Protein AF-A0A943SAA3-F1 (afdb_monomer)

Mean predicted aligned error: 10.74 Å

Foldseek 3Di:
DVQVVCLVVQQVLLVLLVVLCVLVVNDLVNLCVQLVHDSVVNVCSSRSVDPDVVVNVSSVVSSCVVSVADPLCSVCVVVDPPLSLFDQDPAFLVNLLVQQFLEAAEEQDPDEPVVSLVVLVVCVVVPPQEHEYEPNHVPSLVSLSVSCSVRVRHQYAYEADDALSSLRSNSRSRHQAYEYQFQDLRSQQNCQVSRHAYAYHDAALVRLVSNVVSHHQAHADPPPVPRDPVRVVVNCVSCVPHAYEYEDEPPDPPVCSVSHRHYHYD

Solvent-accessible surface area (backbone atoms only — not comparable to full-atom values): 13999 Å² total; per-residue (Å²): 125,91,48,56,74,55,59,76,45,21,49,62,38,16,54,29,51,53,49,52,26,62,66,67,72,50,48,72,65,62,50,18,60,75,58,72,48,53,61,71,55,46,56,32,44,42,62,35,68,60,81,52,63,71,61,46,40,55,50,48,56,43,43,32,62,77,66,49,45,48,69,68,50,46,70,41,38,86,77,45,85,70,56,82,53,46,41,50,67,92,65,53,32,70,55,47,58,60,67,47,49,74,36,78,27,48,41,48,55,94,41,56,48,72,57,43,46,53,51,55,51,46,45,57,72,73,65,50,68,39,34,27,42,23,58,82,17,56,66,34,64,58,48,43,24,55,48,37,61,77,39,72,86,44,50,36,27,36,29,66,53,86,44,46,66,53,44,43,52,39,33,30,23,36,37,52,33,40,34,24,68,46,65,49,58,62,37,25,44,48,27,50,77,67,52,39,37,29,24,26,6,22,81,47,69,66,41,47,52,50,25,50,74,30,43,27,67,27,38,20,36,33,69,41,92,78,55,48,70,72,56,53,52,50,44,44,70,76,40,72,86,60,44,33,28,34,56,47,55,74,84,61,79,62,90,60,52,89,75,34,41,28,38,33,31,88

Nearest PDB structures (foldseek):
  8di1-assembly1_A  TM=8.209E-01  e=5.117E-09  Tannerella forsythia 92A2
  4e38-assembly1_C  TM=8.073E-01  e=3.765E-08  Vibrionales bacterium SWAT-3
  4e38-assembly1_B  TM=7.943E-01  e=5.300E-08  Vibrionales bacterium SWAT-3
  5im5-assembly1_U  TM=7.988E-01  e=7.462E-08  Vibrionales bacterium SWAT-3
  1mxs-assembly1_A  TM=8.442E-01  e=6.514E-07  Pseudomonas putida

Secondary structure (DSSP, 8-state):
---HHHHHTHHHHHHHHHHHHHHTT--HHHHHHHTT--HHHHHHHHHT----HHHHHHHHHHHHHHTT--HHHHHHGGGSTTGGG----SS-HHHHHHHHTT-EEEEE-S--HHHHHHHHHHHHHTT-SEEEEETTSTTHHHHHHHHHHH-TTSEEEEE---SHHHHHHHHHTT-SEEE-SS--HHHHHHHHHTT-EEEEEE-SHHHHHHHHHTT-SEEEE-SSTT--HHHHHHHHHH-TT--EEEEE-TTS--TTGGG-S-EEE-

Radius of gyration: 20.15 Å; Cα contacts (8 Å, |Δi|>4): 468; chains: 1; bounding box: 46×40×58 Å

pLDDT: mean 88.66, std 11.65, range [43.72, 98.56]

Structure (mmCIF, N/CA/C/O backbone):
data_AF-A0A943SAA3-F1
#
_entry.id   AF-A0A943SAA3-F1
#
loop_
_atom_site.group_PDB
_atom_site.id
_atom_site.type_symbol
_atom_site.label_atom_id
_atom_site.label_alt_id
_atom_site.label_comp_id
_atom_site.label_asym_id
_atom_site.label_entity_id
_atom_site.label_seq_id
_atom_site.pdbx_PDB_ins_code
_atom_site.Cartn_x
_atom_site.Cartn_y
_atom_site.Cartn_z
_atom_site.occupancy
_atom_site.B_iso_or_equiv
_atom_site.auth_seq_id
_atom_site.auth_comp_id
_atom_site.auth_asym_id
_atom_site.auth_atom_id
_atom_site.pdbx_PDB_model_num
ATOM 1 N N . MET A 1 1 ? 13.283 15.914 -17.484 1.00 73.50 1 MET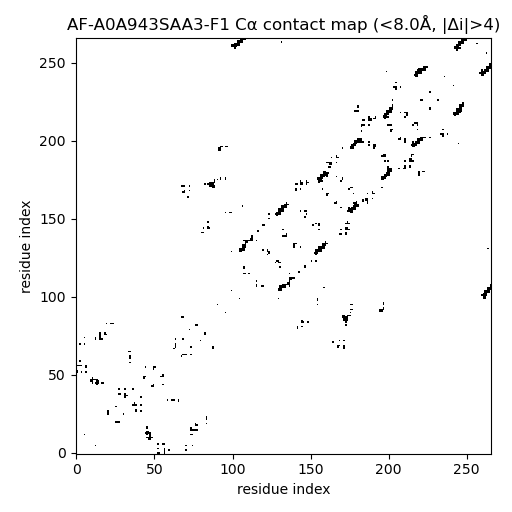 A N 1
ATOM 2 C CA . MET A 1 1 ? 13.007 14.459 -17.573 1.00 73.50 1 MET A CA 1
ATOM 3 C C . MET A 1 1 ? 12.702 13.954 -16.188 1.00 73.50 1 MET A C 1
ATOM 5 O O . MET A 1 1 ? 13.201 14.542 -15.244 1.00 73.50 1 MET A O 1
ATOM 9 N N . GLN A 1 2 ? 11.911 12.896 -16.069 1.00 79.19 2 GLN A N 1
ATOM 10 C CA . GLN A 1 2 ? 11.579 12.303 -14.777 1.00 79.19 2 GLN A CA 1
ATOM 11 C C . GLN A 1 2 ? 12.696 11.371 -14.281 1.00 79.19 2 GLN A C 1
ATOM 13 O O . GLN A 1 2 ? 12.969 11.329 -13.088 1.00 79.19 2 GLN A O 1
ATOM 18 N N . TYR A 1 3 ? 13.385 10.677 -15.192 1.00 89.44 3 TYR A N 1
ATOM 19 C CA . TYR A 1 3 ? 14.352 9.621 -14.868 1.00 89.44 3 TYR A CA 1
ATOM 20 C C . TYR A 1 3 ? 15.777 9.939 -15.329 1.00 89.44 3 TYR A C 1
ATOM 22 O O . TYR A 1 3 ? 16.497 9.077 -15.837 1.00 89.44 3 TYR A O 1
ATOM 30 N N . GLU A 1 4 ? 16.203 11.192 -15.167 1.00 90.75 4 GLU A N 1
ATOM 31 C CA . GLU A 1 4 ? 17.529 11.648 -15.601 1.00 90.75 4 GLU A CA 1
ATOM 32 C C . GLU A 1 4 ? 18.671 10.851 -14.948 1.00 90.75 4 GLU A C 1
ATOM 34 O O . GLU A 1 4 ? 19.624 10.457 -15.619 1.00 90.75 4 GLU A O 1
ATOM 39 N N . TYR A 1 5 ? 18.531 10.504 -13.670 1.00 90.31 5 TYR A N 1
ATOM 40 C CA . TYR A 1 5 ? 19.519 9.704 -12.947 1.00 90.31 5 TYR A CA 1
ATOM 41 C C . TYR A 1 5 ? 19.659 8.271 -13.508 1.00 90.31 5 TYR A C 1
ATOM 43 O O . TYR A 1 5 ? 20.767 7.743 -13.592 1.00 90.31 5 TYR A O 1
ATOM 51 N N . LEU A 1 6 ? 18.568 7.660 -13.994 1.00 93.88 6 LEU A N 1
ATOM 52 C CA . LEU A 1 6 ? 18.620 6.358 -14.674 1.00 93.88 6 LEU A CA 1
ATOM 53 C C . LEU A 1 6 ? 19.298 6.451 -16.045 1.00 93.88 6 LEU A C 1
ATOM 55 O O . LEU A 1 6 ? 19.863 5.465 -16.518 1.00 93.88 6 LEU A O 1
ATOM 59 N N . PHE A 1 7 ? 19.220 7.608 -16.709 1.00 96.56 7 PHE A N 1
ATOM 60 C CA . PHE A 1 7 ? 19.862 7.839 -18.004 1.00 96.56 7 PHE A CA 1
ATOM 61 C C . PHE A 1 7 ? 21.387 7.959 -17.883 1.00 96.56 7 PHE A C 1
ATOM 63 O O . PHE A 1 7 ? 22.122 7.440 -18.736 1.00 96.56 7 PHE A O 1
ATOM 70 N N . VAL A 1 8 ? 21.870 8.601 -16.814 1.00 95.06 8 VAL A N 1
ATOM 71 C CA . VAL A 1 8 ? 23.305 8.693 -16.494 1.00 95.06 8 VAL A CA 1
ATOM 72 C C . VAL A 1 8 ? 23.906 7.289 -16.364 1.00 95.06 8 VAL A C 1
ATOM 74 O O . VAL A 1 8 ? 24.900 6.983 -17.024 1.00 95.06 8 VAL A O 1
ATOM 77 N N . ASP A 1 9 ? 23.216 6.396 -15.654 1.00 95.62 9 ASP A N 1
ATOM 78 C CA . ASP A 1 9 ? 23.653 5.019 -15.389 1.00 95.62 9 ASP A CA 1
ATOM 79 C C . ASP A 1 9 ? 23.086 3.967 -16.359 1.00 95.62 9 ASP A C 1
ATOM 81 O O . ASP A 1 9 ? 23.092 2.767 -16.072 1.00 95.62 9 ASP A O 1
ATOM 85 N N . ARG A 1 10 ? 22.613 4.374 -17.543 1.00 97.44 10 ARG A N 1
ATOM 86 C CA . ARG A 1 10 ? 21.838 3.521 -18.470 1.00 97.44 10 ARG A CA 1
ATOM 87 C C . ARG A 1 10 ? 22.451 2.165 -18.833 1.00 97.44 10 ARG A C 1
ATOM 89 O O . ARG A 1 10 ? 21.714 1.225 -19.105 1.00 97.44 10 ARG A O 1
ATOM 96 N N . LYS A 1 11 ? 23.782 2.023 -18.811 1.00 96.56 11 LYS A N 1
ATOM 97 C CA . LYS A 1 11 ? 24.450 0.720 -19.012 1.00 96.56 11 LYS A CA 1
ATOM 98 C C . LYS A 1 11 ? 24.189 -0.242 -17.849 1.00 96.56 11 LYS A C 1
ATOM 100 O O . LYS A 1 11 ? 23.873 -1.410 -18.062 1.00 96.56 11 LYS A O 1
ATOM 105 N N . ARG A 1 12 ? 24.295 0.256 -16.612 1.00 96.44 12 ARG A N 1
ATOM 106 C CA . ARG A 1 12 ? 23.979 -0.501 -15.393 1.00 96.44 12 ARG A CA 1
ATOM 107 C C . ARG A 1 12 ? 22.489 -0.819 -15.341 1.00 96.44 12 ARG A C 1
ATOM 109 O O . ARG A 1 12 ? 22.132 -1.965 -15.082 1.00 96.44 12 ARG A O 1
ATOM 116 N N . ILE A 1 13 ? 21.642 0.156 -15.678 1.00 97.25 13 ILE A N 1
ATOM 117 C CA . ILE A 1 13 ? 20.190 -0.039 -15.755 1.00 97.25 13 ILE A CA 1
ATOM 118 C C . ILE A 1 13 ? 19.833 -1.112 -16.780 1.00 97.25 13 ILE A C 1
ATOM 120 O O . ILE A 1 13 ? 19.120 -2.043 -16.433 1.00 97.25 13 ILE A O 1
ATOM 124 N N . GLY A 1 14 ? 20.395 -1.068 -17.988 1.00 97.25 14 GLY A N 1
ATOM 125 C CA . GLY A 1 14 ? 20.219 -2.122 -18.988 1.00 97.25 14 GLY A CA 1
ATOM 126 C C . GLY A 1 14 ? 20.538 -3.522 -18.450 1.00 97.25 14 GLY A C 1
ATOM 127 O O . GLY A 1 14 ? 19.746 -4.451 -18.604 1.00 97.25 14 GLY A O 1
ATOM 128 N N . SER A 1 15 ? 21.624 -3.645 -17.684 1.00 96.38 15 SER A N 1
ATOM 129 C CA . SER A 1 15 ? 21.988 -4.887 -16.995 1.00 96.38 15 SER A CA 1
ATOM 130 C C . SER A 1 15 ? 20.972 -5.327 -15.927 1.00 96.38 15 SER A C 1
ATOM 132 O O . SER A 1 15 ? 20.765 -6.529 -15.737 1.00 96.38 15 SER A O 1
ATOM 134 N N . ASN A 1 16 ? 20.347 -4.385 -15.213 1.00 94.94 16 ASN A N 1
ATOM 135 C CA . ASN A 1 16 ? 19.267 -4.664 -14.261 1.00 94.94 16 ASN A CA 1
ATOM 136 C C . ASN A 1 16 ? 17.995 -5.128 -14.982 1.00 94.94 16 ASN A C 1
ATOM 138 O O . ASN A 1 16 ? 17.379 -6.097 -14.544 1.00 94.94 16 ASN A O 1
ATOM 142 N N . ILE A 1 17 ? 17.648 -4.514 -16.119 1.00 95.38 17 ILE A N 1
ATOM 143 C CA . ILE A 1 17 ? 16.512 -4.939 -16.952 1.00 95.38 17 ILE A CA 1
ATOM 144 C C . ILE A 1 17 ? 16.696 -6.391 -17.392 1.00 95.38 17 ILE A C 1
ATOM 146 O O . ILE A 1 17 ? 15.774 -7.191 -17.268 1.00 95.38 17 ILE A O 1
ATOM 150 N N . GLU A 1 18 ? 17.890 -6.768 -17.851 1.00 95.19 18 GLU A N 1
ATOM 151 C CA . GLU A 1 18 ? 18.168 -8.153 -18.249 1.00 95.19 18 GLU A CA 1
ATOM 152 C C . GLU A 1 18 ? 18.027 -9.148 -17.086 1.00 95.19 18 GLU A C 1
ATOM 154 O O . GLU A 1 18 ? 17.562 -10.271 -17.292 1.00 95.19 18 GLU A O 1
ATOM 159 N N . ALA A 1 19 ? 18.378 -8.745 -15.861 1.00 91.12 19 ALA A N 1
ATOM 160 C CA . ALA A 1 19 ? 18.164 -9.570 -14.675 1.00 91.12 19 ALA A CA 1
ATOM 161 C C . ALA A 1 19 ? 16.668 -9.750 -14.373 1.00 91.12 19 ALA A C 1
ATOM 163 O O . ALA A 1 19 ? 16.222 -10.888 -14.232 1.00 91.12 19 ALA A O 1
ATOM 164 N N . ILE A 1 20 ? 15.886 -8.663 -14.399 1.00 87.69 20 ILE A N 1
ATOM 165 C CA . ILE A 1 20 ? 14.419 -8.707 -14.263 1.00 87.69 20 ILE A CA 1
ATOM 166 C C . ILE A 1 20 ? 13.816 -9.645 -15.312 1.00 87.69 20 ILE A C 1
ATOM 168 O O . ILE A 1 20 ? 12.992 -10.502 -14.996 1.00 87.69 20 ILE A O 1
ATOM 172 N N . MET A 1 21 ? 14.244 -9.514 -16.570 1.00 91.25 21 MET A N 1
ATOM 173 C CA . MET A 1 21 ? 13.762 -10.352 -17.665 1.00 91.25 21 MET A CA 1
ATOM 174 C C . MET A 1 21 ? 14.043 -11.833 -17.422 1.00 91.25 21 MET A C 1
ATOM 176 O O . MET A 1 21 ? 13.157 -12.664 -17.631 1.00 91.25 21 MET A O 1
ATOM 180 N N . LYS A 1 22 ? 15.256 -12.166 -16.968 1.00 87.62 22 LYS A N 1
ATOM 181 C CA . LYS A 1 22 ? 15.650 -13.541 -16.647 1.00 87.62 22 LYS A CA 1
ATOM 182 C C . LYS A 1 22 ? 14.796 -14.112 -15.519 1.00 87.62 22 LYS A C 1
ATOM 184 O O . LYS A 1 22 ? 14.277 -15.218 -15.661 1.00 87.62 22 LYS A O 1
ATOM 189 N N . ASP A 1 23 ? 14.630 -13.359 -14.438 1.00 80.19 23 ASP A N 1
ATOM 190 C CA . ASP A 1 23 ? 13.893 -13.805 -13.255 1.00 80.19 23 ASP A CA 1
ATOM 191 C C . ASP A 1 23 ? 12.399 -13.990 -13.559 1.00 80.19 23 ASP A C 1
ATOM 193 O O . ASP A 1 23 ? 11.794 -14.981 -13.152 1.00 80.19 23 ASP A O 1
ATOM 197 N N . ARG A 1 24 ? 11.819 -13.102 -14.374 1.00 78.56 24 ARG A N 1
ATOM 198 C CA . ARG A 1 24 ? 10.402 -13.147 -14.774 1.00 78.56 24 ARG A CA 1
ATOM 199 C C . ARG A 1 24 ? 10.120 -13.995 -16.014 1.00 78.56 24 ARG A C 1
ATOM 201 O O . ARG A 1 24 ? 8.998 -13.981 -16.513 1.00 78.56 24 ARG A O 1
ATOM 208 N N . LYS A 1 25 ? 11.120 -14.711 -16.543 1.00 82.94 25 LYS A N 1
ATOM 209 C CA . LYS A 1 25 ? 11.020 -15.491 -17.794 1.00 82.94 25 LYS A CA 1
ATOM 210 C C . LYS A 1 25 ? 10.463 -14.668 -18.973 1.00 82.94 25 LYS A C 1
ATOM 212 O O . LYS A 1 25 ? 9.812 -15.200 -19.870 1.00 82.94 25 LYS A O 1
ATOM 217 N N . CYS A 1 26 ? 10.727 -13.362 -18.982 1.00 85.12 26 CYS A N 1
ATOM 218 C CA . CYS A 1 26 ? 10.279 -12.444 -20.019 1.00 85.12 26 CYS A CA 1
ATOM 219 C C . CYS A 1 26 ? 11.260 -12.472 -21.193 1.00 85.12 26 CYS A C 1
ATOM 221 O O . CYS A 1 26 ? 12.455 -12.213 -21.042 1.00 85.12 26 CYS A O 1
ATOM 223 N N . THR A 1 27 ? 10.760 -12.764 -22.394 1.00 92.25 27 THR A N 1
ATOM 224 C CA . THR A 1 27 ? 11.602 -12.756 -23.593 1.00 92.25 27 THR A CA 1
ATOM 225 C C . THR A 1 27 ? 11.747 -11.343 -24.151 1.00 92.25 27 THR A C 1
ATOM 227 O O . THR A 1 27 ? 10.857 -10.498 -24.027 1.00 92.25 27 THR A O 1
ATOM 230 N N . LYS A 1 28 ? 12.844 -11.096 -24.871 1.00 94.75 28 LYS A N 1
ATOM 231 C CA . LYS A 1 28 ? 13.036 -9.843 -25.614 1.00 94.75 28 LYS A CA 1
ATOM 232 C C . LYS A 1 28 ? 11.950 -9.610 -26.680 1.00 94.75 28 LYS A C 1
ATOM 234 O O . LYS A 1 28 ? 11.716 -8.467 -27.048 1.00 94.75 28 LYS A O 1
ATOM 239 N N . VAL A 1 29 ? 11.290 -10.661 -27.189 1.00 92.12 29 VAL A N 1
ATOM 240 C CA . VAL A 1 29 ? 10.174 -10.527 -28.149 1.00 92.12 29 VAL A CA 1
ATOM 241 C C . VAL A 1 29 ? 8.970 -9.899 -27.454 1.00 92.12 29 VAL A C 1
ATOM 243 O O . VAL A 1 29 ? 8.567 -8.799 -27.828 1.00 92.12 29 VAL A O 1
ATOM 246 N N . THR A 1 30 ? 8.484 -10.542 -26.392 1.00 90.56 30 THR A N 1
ATOM 247 C CA . THR A 1 30 ? 7.364 -10.053 -25.574 1.00 90.56 30 THR A CA 1
ATOM 248 C C . THR A 1 30 ? 7.615 -8.646 -25.045 1.00 90.56 30 THR A C 1
ATOM 250 O O . THR A 1 30 ? 6.746 -7.788 -25.155 1.00 90.56 30 THR A O 1
ATOM 253 N N . LEU A 1 31 ? 8.831 -8.363 -24.561 1.00 93.69 31 LEU A N 1
ATOM 254 C CA . LEU A 1 31 ? 9.159 -7.033 -24.052 1.00 93.69 31 LEU A CA 1
ATOM 255 C C . LEU A 1 31 ? 9.132 -5.958 -25.147 1.00 93.69 31 LEU A C 1
ATOM 257 O O . LEU A 1 31 ? 8.576 -4.884 -24.938 1.00 93.69 31 LEU A O 1
ATOM 261 N N . SER A 1 32 ? 9.705 -6.237 -26.323 1.00 95.88 32 SER A N 1
ATOM 262 C CA . SER A 1 32 ? 9.716 -5.266 -27.427 1.00 95.88 32 SER A CA 1
ATOM 263 C C . SER A 1 32 ? 8.307 -4.913 -27.912 1.00 95.88 32 SER A C 1
ATOM 265 O O . SER A 1 32 ? 8.025 -3.744 -28.167 1.00 95.88 32 SER A O 1
ATOM 267 N N . GLN A 1 33 ? 7.409 -5.904 -27.956 1.00 91.00 33 GLN A N 1
ATOM 268 C CA . GLN A 1 33 ? 6.001 -5.707 -28.299 1.00 91.00 33 GLN A CA 1
ATOM 269 C C . GLN A 1 33 ? 5.288 -4.859 -27.245 1.00 91.00 33 GLN A C 1
ATOM 271 O O . GLN A 1 33 ? 4.659 -3.864 -27.592 1.00 91.00 33 GLN A O 1
ATOM 276 N N . ALA A 1 34 ? 5.445 -5.197 -25.963 1.00 85.19 34 ALA A N 1
ATOM 277 C CA . ALA A 1 34 ? 4.812 -4.464 -24.871 1.00 85.19 34 ALA A CA 1
ATOM 278 C C . ALA A 1 34 ? 5.287 -3.007 -24.758 1.00 85.19 34 ALA A C 1
ATOM 280 O O . ALA A 1 34 ? 4.501 -2.107 -24.479 1.00 85.19 34 ALA A O 1
ATOM 281 N N . MET A 1 35 ? 6.570 -2.755 -25.018 1.00 93.25 35 MET A N 1
ATOM 282 C CA . MET A 1 35 ? 7.135 -1.402 -25.033 1.00 93.25 35 MET A CA 1
ATOM 283 C C . MET A 1 35 ? 6.833 -0.626 -26.326 1.00 93.25 35 MET A C 1
ATOM 285 O O . MET A 1 35 ? 7.143 0.568 -26.408 1.00 93.25 35 MET A O 1
ATOM 289 N N . ASN A 1 36 ? 6.245 -1.289 -27.327 1.00 94.06 36 ASN A N 1
ATOM 290 C CA . ASN A 1 36 ? 6.015 -0.765 -28.670 1.00 94.06 36 ASN A CA 1
ATOM 291 C C . ASN A 1 36 ? 7.299 -0.197 -29.310 1.00 94.06 36 ASN A C 1
ATOM 293 O O . ASN A 1 36 ? 7.344 0.951 -29.755 1.00 94.06 36 ASN A O 1
ATOM 297 N N . ILE A 1 37 ? 8.375 -0.991 -29.305 1.00 96.38 37 ILE A N 1
ATOM 298 C CA . ILE A 1 37 ? 9.659 -0.651 -29.936 1.00 96.38 37 ILE A CA 1
ATOM 299 C C . ILE A 1 37 ? 10.195 -1.823 -30.758 1.00 96.38 37 ILE A C 1
ATOM 301 O O . ILE A 1 37 ? 9.885 -2.986 -30.507 1.00 96.38 37 ILE A O 1
ATOM 305 N N . SER A 1 38 ? 11.055 -1.528 -31.735 1.00 97.31 38 SER A N 1
ATOM 306 C CA . SER A 1 38 ? 11.709 -2.579 -32.516 1.00 97.31 38 SER A CA 1
ATOM 307 C C . SER A 1 38 ? 12.687 -3.394 -31.659 1.00 97.31 38 SER A C 1
ATOM 309 O O . SER A 1 38 ? 13.275 -2.888 -30.700 1.00 97.31 38 SER A O 1
ATOM 311 N N . ARG A 1 39 ? 12.932 -4.651 -32.040 1.00 96.94 39 ARG A N 1
ATOM 312 C CA . ARG A 1 39 ? 13.949 -5.501 -31.402 1.00 96.94 39 ARG A CA 1
ATOM 313 C C . ARG A 1 39 ? 15.355 -4.881 -31.399 1.00 96.94 39 ARG A C 1
ATOM 315 O O . ARG A 1 39 ? 15.954 -4.857 -30.327 1.00 96.94 39 ARG A O 1
ATOM 322 N N . PRO A 1 40 ? 15.855 -4.313 -32.515 1.00 97.94 40 PRO A N 1
ATOM 323 C CA . PRO A 1 40 ? 17.116 -3.572 -32.509 1.00 97.94 40 PRO A CA 1
ATOM 324 C C . PRO A 1 40 ? 17.134 -2.405 -31.514 1.00 97.94 40 PRO A C 1
ATOM 326 O O . PRO A 1 40 ? 18.138 -2.187 -30.839 1.00 97.94 40 PRO A O 1
ATOM 329 N N . THR A 1 41 ? 16.020 -1.676 -31.385 1.00 97.69 41 THR A N 1
ATOM 330 C CA . THR A 1 41 ? 15.890 -0.581 -30.412 1.00 97.69 41 THR A CA 1
ATOM 331 C C . THR A 1 41 ? 15.929 -1.096 -28.978 1.00 97.69 41 THR A C 1
ATOM 333 O O . THR A 1 41 ? 16.621 -0.505 -28.154 1.00 97.69 41 THR A O 1
ATOM 336 N N .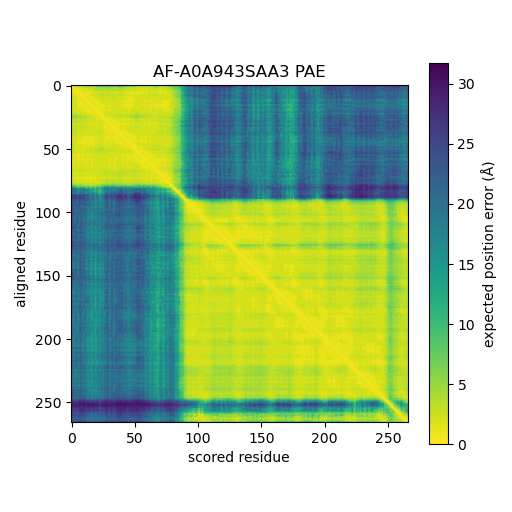 LEU A 1 42 ? 15.244 -2.206 -28.681 1.00 97.81 42 LEU A N 1
ATOM 337 C CA . LEU A 1 42 ? 15.314 -2.841 -27.365 1.00 97.81 42 LEU A CA 1
ATOM 338 C C . LEU A 1 42 ? 16.745 -3.290 -27.048 1.00 97.81 42 LEU A C 1
ATOM 340 O O . LEU A 1 42 ? 17.232 -3.041 -25.953 1.00 97.81 42 LEU A O 1
ATOM 344 N N . ASP A 1 43 ? 17.444 -3.907 -27.999 1.00 98.06 43 ASP A N 1
ATOM 345 C CA . ASP A 1 43 ? 18.826 -4.345 -27.787 1.00 98.06 43 ASP A CA 1
ATOM 346 C C . ASP A 1 43 ? 19.777 -3.157 -27.544 1.00 98.06 43 ASP A C 1
ATOM 348 O O . ASP A 1 43 ? 20.651 -3.243 -26.684 1.00 98.06 43 ASP A O 1
ATOM 352 N N . ALA A 1 44 ? 19.586 -2.028 -28.237 1.00 98.06 44 ALA A N 1
ATOM 353 C CA . ALA A 1 44 ? 20.318 -0.789 -27.955 1.00 98.06 44 ALA A CA 1
ATOM 354 C C . ALA A 1 44 ? 19.976 -0.218 -26.569 1.00 98.06 44 ALA A C 1
ATOM 356 O O . ALA A 1 44 ? 20.863 0.223 -25.842 1.00 98.06 44 ALA A O 1
ATOM 357 N N . PHE A 1 45 ? 18.704 -0.265 -26.171 1.00 97.88 45 PHE A N 1
ATOM 358 C CA . PHE A 1 45 ? 18.254 0.164 -24.848 1.00 97.88 45 PHE A CA 1
ATOM 359 C C . PHE A 1 45 ? 18.890 -0.662 -23.725 1.00 97.88 45 PHE A C 1
ATOM 361 O O . PHE A 1 45 ? 19.476 -0.083 -22.814 1.00 97.88 45 PHE A O 1
ATOM 368 N N . LEU A 1 46 ? 18.885 -1.994 -23.840 1.00 97.62 46 LEU A N 1
ATOM 369 C CA . LEU A 1 46 ? 19.504 -2.904 -22.867 1.00 97.62 46 LEU A CA 1
ATOM 370 C C . LEU A 1 46 ? 21.032 -2.756 -22.784 1.00 97.62 46 LEU A C 1
ATOM 372 O O . LEU A 1 46 ? 21.609 -2.964 -21.722 1.00 97.62 46 LEU A O 1
ATOM 376 N N . ARG A 1 47 ? 21.704 -2.363 -23.872 1.00 97.75 47 ARG A N 1
ATOM 377 C CA . ARG A 1 47 ? 23.146 -2.055 -23.851 1.00 97.75 47 ARG A CA 1
ATOM 378 C C . ARG A 1 47 ? 23.478 -0.660 -23.313 1.00 97.75 47 ARG A C 1
ATOM 380 O O . ARG A 1 47 ? 24.643 -0.377 -23.043 1.00 97.75 47 ARG A O 1
ATOM 387 N N . GLY A 1 48 ? 22.481 0.210 -23.142 1.00 96.75 48 GLY A N 1
ATOM 388 C CA . GLY A 1 48 ? 22.687 1.612 -22.775 1.00 96.75 48 GLY A CA 1
ATOM 389 C C . GLY A 1 48 ? 23.138 2.505 -23.943 1.00 96.75 48 GLY A C 1
ATOM 390 O O . GLY A 1 48 ? 23.718 3.568 -23.714 1.00 96.75 48 GLY A O 1
ATOM 391 N N . ASP A 1 49 ? 22.849 2.104 -25.183 1.00 97.62 49 ASP A N 1
ATOM 392 C CA . ASP A 1 49 ? 23.214 2.799 -26.430 1.00 97.62 49 ASP A CA 1
ATOM 393 C C . ASP A 1 49 ? 22.128 3.796 -26.897 1.00 97.62 49 ASP A C 1
ATOM 395 O O . ASP A 1 49 ? 22.116 4.262 -28.036 1.00 97.62 49 ASP A O 1
ATOM 399 N N . ILE A 1 50 ? 21.177 4.139 -26.024 1.00 96.88 50 ILE A N 1
ATOM 400 C CA . ILE A 1 50 ? 20.216 5.219 -26.269 1.00 96.88 50 ILE A CA 1
ATOM 401 C C . ILE A 1 50 ? 20.827 6.516 -25.749 1.00 96.88 50 ILE A C 1
ATOM 403 O O . ILE A 1 50 ? 20.992 6.693 -24.547 1.00 96.88 50 ILE A O 1
ATOM 407 N N . HIS A 1 51 ? 21.170 7.422 -26.664 1.00 95.31 51 HIS A N 1
ATOM 408 C CA . HIS A 1 51 ? 21.836 8.692 -26.342 1.00 95.31 51 HIS A CA 1
ATOM 409 C C . HIS A 1 51 ? 20.880 9.885 -26.245 1.00 95.31 51 HIS A C 1
ATOM 411 O O . HIS A 1 51 ? 21.253 10.934 -25.728 1.00 95.31 51 HIS A O 1
ATOM 417 N N . ASN A 1 52 ? 19.646 9.742 -26.734 1.00 96.38 52 ASN A N 1
ATOM 418 C CA . ASN A 1 52 ? 18.621 10.763 -26.569 1.00 96.38 52 ASN A CA 1
ATOM 419 C C . ASN A 1 52 ? 17.897 10.534 -25.241 1.00 96.38 52 ASN A C 1
ATOM 421 O O . ASN A 1 52 ? 17.172 9.551 -25.083 1.00 96.38 52 ASN A O 1
ATOM 425 N N . ALA A 1 53 ? 18.090 11.458 -24.309 1.00 94.00 53 ALA A N 1
ATOM 426 C CA . ALA A 1 53 ? 17.573 11.326 -22.960 1.00 94.00 53 ALA A CA 1
ATOM 427 C C . ALA A 1 53 ? 16.027 11.359 -22.916 1.00 94.00 53 ALA A C 1
ATOM 429 O O . ALA A 1 53 ? 15.418 10.568 -22.201 1.00 94.00 53 ALA A O 1
ATOM 430 N N . GLY A 1 54 ? 15.377 12.165 -23.766 1.00 95.62 54 GLY A N 1
ATOM 431 C CA . GLY A 1 54 ? 13.912 12.198 -23.871 1.00 95.62 54 GLY A CA 1
ATOM 432 C C . GLY A 1 54 ? 13.309 10.857 -24.308 1.00 95.62 54 GLY A C 1
ATOM 433 O O . GLY A 1 54 ? 12.364 10.376 -23.687 1.00 95.62 54 GLY A O 1
ATOM 434 N N . LYS A 1 55 ? 13.901 10.201 -25.316 1.00 95.25 55 LYS A N 1
ATOM 435 C CA . LYS A 1 55 ? 13.488 8.847 -25.732 1.00 95.25 55 LYS A CA 1
ATOM 436 C C . LYS A 1 55 ? 13.762 7.798 -24.658 1.00 95.25 55 LYS A C 1
ATOM 438 O O . LYS A 1 55 ? 12.982 6.867 -24.499 1.00 95.25 55 LYS A O 1
ATOM 443 N N . TYR A 1 56 ? 14.870 7.930 -23.933 1.00 97.06 56 TYR A N 1
ATOM 444 C CA . TYR A 1 56 ? 15.176 7.028 -22.827 1.00 97.06 56 TYR A CA 1
ATOM 445 C C . TYR A 1 56 ? 14.121 7.122 -21.717 1.00 97.06 56 TYR A C 1
ATOM 447 O O . TYR A 1 56 ? 13.634 6.092 -21.259 1.00 97.06 56 TYR A O 1
ATOM 455 N N . ASP A 1 57 ? 13.721 8.339 -21.338 1.00 95.62 57 ASP A N 1
ATOM 456 C CA . ASP A 1 57 ? 12.666 8.590 -20.347 1.00 95.62 57 ASP A CA 1
ATOM 457 C C . ASP A 1 57 ? 11.328 7.961 -20.773 1.00 95.62 57 ASP A C 1
ATOM 459 O O . ASP A 1 57 ? 10.692 7.266 -19.982 1.00 95.62 57 ASP A O 1
ATOM 463 N N . GLU A 1 58 ? 10.946 8.111 -22.046 1.00 95.19 58 GLU A N 1
ATOM 464 C CA . GLU A 1 58 ? 9.755 7.472 -22.625 1.00 95.19 58 GLU A CA 1
ATOM 465 C C . GLU A 1 58 ? 9.804 5.938 -22.517 1.00 95.19 58 GLU A C 1
ATOM 467 O O . GLU A 1 58 ? 8.824 5.304 -22.113 1.00 95.19 58 GLU A O 1
ATOM 472 N N . TYR A 1 59 ? 10.946 5.325 -22.843 1.00 97.19 59 TYR A N 1
ATOM 473 C CA . TYR A 1 59 ? 11.117 3.873 -22.759 1.00 97.19 59 TYR A CA 1
ATOM 474 C C . TYR A 1 59 ? 11.106 3.374 -21.318 1.00 97.19 59 TYR A C 1
ATOM 476 O O . TYR A 1 59 ? 10.480 2.351 -21.044 1.00 97.19 59 TYR A O 1
ATOM 484 N N . ILE A 1 60 ? 11.735 4.100 -20.391 1.00 96.31 60 ILE A N 1
ATOM 485 C CA . ILE A 1 60 ? 11.696 3.773 -18.965 1.00 96.31 60 ILE A CA 1
ATOM 486 C C . ILE A 1 60 ? 10.257 3.807 -18.452 1.00 96.31 60 ILE A C 1
ATOM 488 O O . ILE A 1 60 ? 9.834 2.833 -17.844 1.00 96.31 60 ILE A O 1
ATOM 492 N N . ARG A 1 61 ? 9.460 4.838 -18.765 1.00 90.88 61 ARG A N 1
ATOM 493 C CA . ARG A 1 61 ? 8.043 4.891 -18.345 1.00 90.88 61 ARG A CA 1
ATOM 494 C C . ARG A 1 61 ? 7.273 3.640 -18.755 1.00 90.88 61 ARG A C 1
ATOM 496 O O . ARG A 1 61 ? 6.633 3.008 -17.920 1.00 90.88 61 ARG A O 1
ATOM 503 N N . ARG A 1 62 ? 7.366 3.254 -20.031 1.00 92.38 62 ARG A N 1
ATOM 504 C CA . ARG A 1 62 ? 6.684 2.055 -20.551 1.00 92.38 62 ARG A CA 1
ATOM 505 C C . ARG A 1 62 ? 7.196 0.777 -19.900 1.00 92.38 62 ARG A C 1
ATOM 507 O O . ARG A 1 62 ? 6.405 -0.103 -19.576 1.00 92.38 62 ARG A O 1
ATOM 514 N N . LEU A 1 63 ? 8.509 0.684 -19.704 1.00 93.56 63 LEU A N 1
ATOM 515 C CA . LEU A 1 63 ? 9.144 -0.453 -19.056 1.00 93.56 63 LEU A CA 1
ATOM 516 C C . LEU A 1 63 ? 8.665 -0.613 -17.611 1.00 93.56 63 LEU A C 1
ATOM 518 O O . LEU A 1 63 ? 8.298 -1.719 -17.243 1.00 93.56 63 LEU A O 1
ATOM 522 N N . LEU A 1 64 ? 8.672 0.455 -16.809 1.00 85.31 64 LEU A N 1
ATOM 523 C CA . LEU A 1 64 ? 8.280 0.411 -15.396 1.00 85.31 64 LEU A CA 1
ATOM 524 C C . LEU A 1 64 ? 6.823 -0.029 -15.232 1.00 85.31 64 LEU A C 1
ATOM 526 O O . LEU A 1 64 ? 6.522 -0.823 -14.346 1.00 85.31 64 LEU A O 1
ATOM 530 N N . VAL A 1 65 ? 5.942 0.426 -16.129 1.00 77.25 65 VAL A N 1
ATOM 531 C CA . VAL A 1 65 ? 4.540 -0.010 -16.176 1.00 77.25 65 VAL A CA 1
ATOM 532 C C . VAL A 1 65 ? 4.441 -1.489 -16.549 1.00 77.25 65 VAL A C 1
ATOM 534 O O . VAL A 1 65 ? 3.855 -2.268 -15.805 1.00 77.25 65 VAL A O 1
ATOM 537 N N . TYR A 1 66 ? 5.044 -1.906 -17.667 1.00 83.00 66 TYR A N 1
ATOM 538 C CA . TYR A 1 66 ? 4.945 -3.292 -18.139 1.00 83.00 66 TYR A CA 1
ATOM 539 C C . TYR A 1 66 ? 5.584 -4.294 -17.174 1.00 83.00 66 TYR A C 1
ATOM 541 O O . TYR A 1 66 ? 5.023 -5.345 -16.878 1.00 83.00 66 TYR A O 1
ATOM 549 N N . MET A 1 67 ? 6.775 -3.962 -16.684 1.00 82.00 67 MET A N 1
ATOM 550 C CA . MET A 1 67 ? 7.493 -4.774 -15.716 1.00 82.00 67 MET A CA 1
ATOM 551 C C . MET A 1 67 ? 6.935 -4.597 -14.311 1.00 82.00 67 MET A C 1
ATOM 553 O O . MET A 1 67 ? 7.406 -5.304 -13.439 1.00 82.00 67 MET A O 1
ATOM 557 N N . GLN A 1 68 ? 5.981 -3.699 -14.056 1.00 71.56 68 GLN A N 1
ATOM 558 C CA . GLN A 1 68 ? 5.427 -3.462 -12.721 1.00 71.56 68 GLN A CA 1
ATOM 559 C C . GLN A 1 68 ? 6.538 -3.409 -11.650 1.00 71.56 68 GLN A C 1
ATOM 561 O O . GLN A 1 68 ? 6.629 -4.266 -10.772 1.00 71.56 68 GLN A O 1
ATOM 566 N N . VAL A 1 69 ? 7.473 -2.477 -11.827 1.00 76.56 69 VAL A N 1
ATOM 567 C CA . VAL A 1 69 ? 8.571 -2.184 -10.888 1.00 76.56 69 VAL A CA 1
ATOM 568 C C . VAL A 1 69 ? 8.717 -0.675 -10.787 1.00 76.56 69 VAL A C 1
ATOM 570 O O . VAL A 1 69 ? 8.400 0.039 -11.740 1.00 76.56 69 VAL A O 1
ATOM 573 N N . SER A 1 70 ? 9.162 -0.144 -9.648 1.00 79.12 70 SER A N 1
ATOM 574 C CA . SER A 1 70 ? 9.584 1.267 -9.602 1.00 79.12 70 SER A CA 1
ATOM 575 C C . SER A 1 70 ? 10.918 1.516 -10.281 1.00 79.12 70 SER A C 1
ATOM 577 O O . SER A 1 70 ? 11.718 0.615 -10.532 1.00 79.12 70 SER A O 1
ATOM 579 N N . ASP A 1 71 ? 11.167 2.794 -10.532 1.00 83.44 71 ASP A N 1
ATOM 580 C CA . ASP A 1 71 ? 12.468 3.329 -10.880 1.00 83.44 71 ASP A CA 1
ATOM 581 C C . ASP A 1 71 ? 13.512 3.062 -9.788 1.00 83.44 71 ASP A C 1
ATOM 583 O O . ASP A 1 71 ? 14.626 2.676 -10.128 1.00 83.44 71 ASP A O 1
ATOM 587 N N . THR A 1 72 ? 13.152 3.125 -8.501 1.00 78.06 72 THR A N 1
ATOM 588 C CA . THR A 1 72 ? 14.043 2.754 -7.385 1.00 78.06 72 THR A CA 1
ATOM 589 C C . THR A 1 72 ? 14.436 1.278 -7.422 1.00 78.06 72 THR A C 1
ATOM 591 O O . THR A 1 72 ? 15.624 0.953 -7.316 1.00 78.06 72 THR A O 1
ATOM 594 N N . VAL A 1 73 ? 13.473 0.372 -7.626 1.00 78.88 73 VAL A N 1
ATOM 595 C CA . VAL A 1 73 ? 13.761 -1.065 -7.763 1.00 78.88 73 VAL A CA 1
ATOM 596 C C . VAL A 1 73 ? 14.565 -1.332 -9.025 1.00 78.88 73 VAL A C 1
ATOM 598 O O . VAL A 1 73 ? 15.574 -2.029 -8.965 1.00 78.88 73 VAL A O 1
ATOM 601 N N . LEU A 1 74 ? 14.203 -0.727 -10.156 1.00 89.38 74 LEU A N 1
ATOM 602 C CA . LEU A 1 74 ? 14.984 -0.834 -11.385 1.00 89.38 74 LEU A CA 1
ATOM 603 C C . LEU A 1 74 ? 16.422 -0.333 -11.188 1.00 89.38 74 LEU A C 1
ATOM 605 O O . LEU A 1 74 ? 17.362 -0.956 -11.685 1.00 89.38 74 LEU A O 1
ATOM 609 N N . ASN A 1 75 ? 16.609 0.761 -10.449 1.00 91.94 75 ASN A N 1
ATOM 610 C CA . ASN A 1 75 ? 17.916 1.331 -10.154 1.00 91.94 75 ASN A CA 1
ATOM 611 C C . ASN A 1 75 ? 18.769 0.367 -9.326 1.00 91.94 75 ASN A C 1
ATOM 613 O O . ASN A 1 75 ? 19.941 0.163 -9.628 1.00 91.94 75 ASN A O 1
ATOM 617 N N . ASN A 1 76 ? 18.180 -0.270 -8.319 1.00 83.38 76 ASN A N 1
ATOM 618 C CA . ASN A 1 76 ? 18.915 -1.054 -7.328 1.00 83.38 76 ASN A CA 1
ATOM 619 C C . ASN A 1 76 ? 18.755 -2.570 -7.491 1.00 83.38 76 ASN A C 1
ATOM 621 O O . ASN A 1 76 ? 19.246 -3.312 -6.647 1.00 83.38 76 ASN A O 1
ATOM 625 N N . TYR A 1 77 ? 18.122 -3.045 -8.570 1.00 83.88 77 TYR A N 1
ATOM 626 C CA . TYR A 1 77 ? 17.637 -4.423 -8.703 1.00 83.88 77 TYR A CA 1
ATOM 627 C C . TYR A 1 77 ? 18.661 -5.473 -8.264 1.00 83.88 77 TYR A C 1
ATOM 629 O O . TYR A 1 77 ? 18.407 -6.240 -7.351 1.00 83.88 77 TYR A O 1
ATOM 637 N N . LYS A 1 78 ? 19.871 -5.463 -8.834 1.00 83.44 78 LYS A N 1
ATOM 638 C CA . LYS A 1 78 ? 20.911 -6.460 -8.517 1.00 83.44 78 LYS A CA 1
ATOM 639 C C . LYS A 1 78 ? 21.498 -6.368 -7.107 1.00 83.44 78 LYS A C 1
ATOM 641 O O . LYS A 1 78 ? 22.125 -7.326 -6.669 1.00 83.44 78 LYS A O 1
ATOM 646 N N . SER A 1 79 ? 21.361 -5.223 -6.444 1.00 77.25 79 SER A N 1
ATOM 647 C CA . SER A 1 79 ? 21.819 -5.006 -5.067 1.00 77.25 79 SER A CA 1
ATOM 648 C C . SER A 1 79 ? 20.733 -5.267 -4.026 1.00 77.25 79 SER A C 1
ATOM 650 O O . SER A 1 79 ? 21.051 -5.331 -2.842 1.00 77.25 79 SER A O 1
ATOM 652 N N . LEU A 1 80 ? 19.471 -5.415 -4.439 1.00 66.25 80 LEU A N 1
ATOM 653 C CA . LEU A 1 80 ? 18.389 -5.751 -3.523 1.00 66.25 80 LEU A CA 1
ATOM 654 C C . LEU A 1 80 ? 18.494 -7.235 -3.121 1.00 66.25 80 LEU A C 1
ATOM 656 O O . LEU A 1 80 ? 18.706 -8.092 -3.984 1.00 66.25 80 LEU A O 1
ATOM 660 N N . PRO A 1 81 ? 18.362 -7.571 -1.828 1.00 53.03 81 PRO A N 1
ATOM 661 C CA . PRO A 1 81 ? 18.275 -8.963 -1.408 1.00 53.03 81 PRO A CA 1
ATOM 662 C C . PRO A 1 81 ? 16.984 -9.594 -1.960 1.00 53.03 81 PRO A C 1
ATOM 664 O O . PRO A 1 81 ? 15.913 -9.002 -1.885 1.00 53.03 81 PRO A O 1
ATOM 667 N N . ASP A 1 82 ? 17.099 -10.792 -2.538 1.00 56.91 82 ASP A N 1
ATOM 668 C CA . ASP A 1 82 ? 15.979 -11.652 -2.963 1.00 56.91 82 ASP A CA 1
ATOM 669 C C . ASP A 1 82 ? 14.952 -11.069 -3.965 1.00 56.91 82 ASP A C 1
ATOM 671 O O . ASP A 1 82 ? 13.791 -11.477 -4.009 1.00 56.91 82 ASP A O 1
ATOM 675 N N . VAL A 1 83 ? 15.397 -10.221 -4.897 1.00 53.03 83 VAL A N 1
ATOM 676 C CA . VAL A 1 83 ? 14.583 -9.656 -6.005 1.00 53.03 83 VAL A CA 1
ATOM 677 C C . VAL A 1 83 ? 13.806 -10.673 -6.858 1.00 53.03 83 VAL A C 1
ATOM 679 O O . VAL A 1 83 ? 12.806 -10.321 -7.476 1.00 53.03 83 VAL A O 1
ATOM 682 N N . LYS A 1 84 ? 14.215 -11.948 -6.888 1.00 46.81 84 LYS A N 1
ATOM 683 C CA . LYS A 1 84 ? 13.509 -13.026 -7.614 1.00 46.81 84 LYS A CA 1
ATOM 684 C C . LYS A 1 84 ? 12.101 -13.305 -7.084 1.00 46.81 84 LYS A C 1
ATOM 686 O O . LYS A 1 84 ? 11.292 -13.898 -7.797 1.00 46.81 84 LYS A O 1
ATOM 691 N N . LYS A 1 85 ? 11.837 -12.901 -5.841 1.00 45.50 85 LYS A N 1
ATOM 692 C CA . LYS A 1 85 ? 10.573 -13.099 -5.124 1.00 45.50 85 LYS A CA 1
ATOM 693 C C . LYS A 1 85 ? 9.633 -11.899 -5.258 1.00 45.50 85 LYS A C 1
ATOM 695 O O . LYS A 1 85 ? 8.451 -12.017 -4.960 1.00 45.50 85 LYS A O 1
ATOM 700 N N . MET A 1 86 ? 10.144 -10.770 -5.760 1.00 45.97 86 MET A N 1
ATOM 701 C CA . MET A 1 86 ? 9.395 -9.530 -5.942 1.00 45.97 86 MET A CA 1
ATOM 702 C C . MET A 1 86 ? 8.398 -9.657 -7.105 1.00 45.97 86 MET A C 1
ATOM 704 O O . MET A 1 86 ? 8.745 -9.497 -8.283 1.00 45.97 86 MET A O 1
ATOM 708 N N . ARG A 1 87 ? 7.146 -9.990 -6.777 1.00 50.25 87 ARG A N 1
ATOM 709 C CA . ARG A 1 87 ? 6.007 -9.988 -7.700 1.00 50.25 87 ARG A CA 1
ATOM 710 C C . ARG A 1 87 ? 5.097 -8.819 -7.345 1.00 50.25 87 ARG A C 1
ATOM 712 O O . ARG A 1 87 ? 4.500 -8.820 -6.273 1.00 50.25 87 ARG A O 1
ATOM 719 N N . CYS A 1 88 ? 4.936 -7.882 -8.279 1.00 43.72 88 CYS A N 1
ATOM 720 C CA . CYS A 1 88 ? 3.787 -6.988 -8.230 1.00 43.72 88 CYS A CA 1
ATOM 721 C C . CYS A 1 88 ? 2.496 -7.822 -8.327 1.00 43.72 88 CYS A C 1
ATOM 723 O O . CYS A 1 88 ? 2.420 -8.812 -9.060 1.00 43.72 88 CYS A O 1
ATOM 725 N N . ASN A 1 89 ? 1.539 -7.421 -7.497 1.00 48.47 89 ASN A N 1
ATOM 726 C CA . ASN A 1 89 ? 0.268 -8.046 -7.154 1.00 48.47 89 ASN A CA 1
ATOM 727 C C . ASN A 1 89 ? -0.430 -8.837 -8.274 1.00 48.47 89 ASN A C 1
ATOM 729 O O . ASN A 1 89 ? -0.905 -8.278 -9.257 1.00 48.47 89 ASN A O 1
ATOM 733 N N . SER A 1 90 ? -0.585 -10.151 -8.068 1.00 52.53 90 SER A N 1
ATOM 734 C CA . SER A 1 90 ? -1.567 -10.965 -8.800 1.00 52.53 90 SER A CA 1
ATOM 735 C C . SER A 1 90 ? -2.999 -10.775 -8.289 1.00 52.53 90 SER A C 1
ATOM 737 O O . SER A 1 90 ? -3.926 -11.226 -8.950 1.00 52.53 90 SER A O 1
ATOM 739 N N . ILE A 1 91 ? -3.168 -10.142 -7.122 1.00 61.72 91 ILE A N 1
ATOM 740 C CA . ILE A 1 91 ? -4.457 -9.938 -6.453 1.00 61.72 91 ILE A CA 1
ATOM 741 C C . ILE A 1 91 ? -4.908 -8.501 -6.709 1.00 61.72 91 ILE A C 1
ATOM 743 O O . ILE A 1 91 ? -4.160 -7.563 -6.434 1.00 61.72 91 ILE A O 1
ATOM 747 N N . GLN A 1 92 ? -6.110 -8.341 -7.259 1.00 75.81 92 GLN A N 1
ATOM 748 C CA . GLN A 1 92 ? -6.677 -7.024 -7.563 1.00 75.81 92 GLN A CA 1
ATOM 749 C C . GLN A 1 92 ? -7.099 -6.306 -6.279 1.00 75.81 92 GLN A C 1
ATOM 751 O O . GLN A 1 92 ? -7.502 -6.947 -5.303 1.00 75.81 92 GLN A O 1
ATOM 756 N N . LYS A 1 93 ? -7.084 -4.971 -6.287 1.00 85.12 93 LYS A N 1
ATOM 757 C CA . LYS A 1 93 ? -7.487 -4.15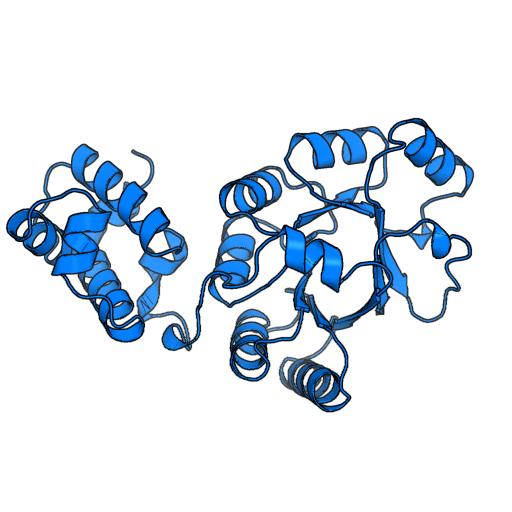4 -5.134 1.00 85.12 93 LYS A CA 1
ATOM 758 C C . LYS A 1 93 ? -8.856 -4.535 -4.564 1.00 85.12 93 LYS A C 1
ATOM 760 O O . LYS A 1 93 ? -9.009 -4.663 -3.351 1.00 85.12 93 LYS A O 1
ATOM 765 N N . ASP A 1 94 ? -9.827 -4.781 -5.440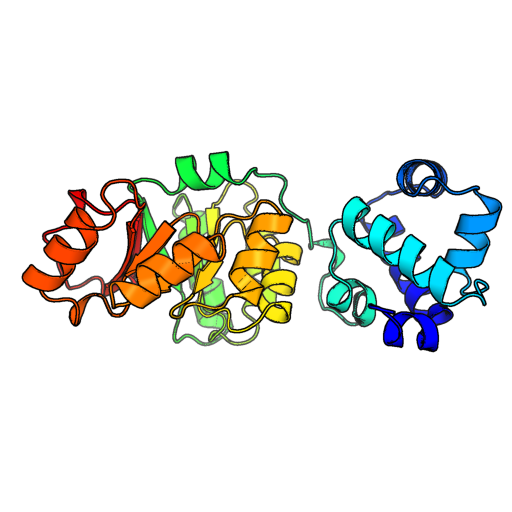 1.00 81.75 94 ASP A N 1
ATOM 766 C CA . ASP A 1 94 ? -11.189 -5.178 -5.067 1.00 81.75 94 ASP A CA 1
ATOM 767 C C . ASP A 1 94 ? -11.239 -6.528 -4.334 1.00 81.75 94 ASP A C 1
ATOM 769 O O . ASP A 1 94 ? -12.100 -6.750 -3.480 1.00 81.75 94 ASP A O 1
ATOM 773 N N . GLU A 1 95 ? -10.336 -7.454 -4.663 1.00 83.50 95 GLU A N 1
ATOM 774 C CA . GLU A 1 95 ? -10.233 -8.747 -3.980 1.00 83.50 95 GLU A CA 1
ATOM 775 C C . GLU A 1 95 ? -9.638 -8.577 -2.589 1.00 83.50 95 GLU A C 1
ATOM 777 O O . GLU A 1 95 ? -10.140 -9.173 -1.639 1.00 83.50 95 GLU A O 1
ATOM 782 N N . VAL A 1 96 ? -8.626 -7.717 -2.450 1.00 89.81 96 VAL A N 1
ATOM 783 C CA . VAL A 1 96 ? -8.061 -7.370 -1.141 1.00 89.81 96 VAL A CA 1
ATOM 784 C C . VAL A 1 96 ? -9.121 -6.708 -0.272 1.00 89.81 96 VAL A C 1
ATOM 786 O O . VAL A 1 96 ? -9.329 -7.135 0.861 1.00 89.81 96 VAL A O 1
ATOM 789 N N . GLN A 1 97 ? -9.863 -5.740 -0.819 1.00 89.81 97 GLN A N 1
ATOM 790 C CA . GLN A 1 97 ? -10.951 -5.078 -0.105 1.00 89.81 97 GLN A CA 1
ATOM 791 C C . GLN A 1 97 ? -12.017 -6.080 0.368 1.00 89.81 97 GLN A C 1
ATOM 793 O O . GLN A 1 97 ? -12.504 -5.991 1.491 1.00 89.81 97 GLN A O 1
ATOM 798 N N . LYS A 1 98 ? -12.394 -7.059 -0.458 1.00 87.56 98 LYS A N 1
ATOM 799 C CA . LYS A 1 98 ? -13.342 -8.106 -0.042 1.00 87.56 98 LYS A CA 1
ATOM 800 C C . LYS A 1 98 ? -12.746 -9.034 1.015 1.00 87.56 98 LYS A C 1
ATOM 802 O O . LYS A 1 98 ? -13.453 -9.387 1.954 1.00 87.56 98 LYS A O 1
ATOM 807 N N . GLY A 1 99 ? -11.477 -9.403 0.867 1.00 87.19 99 GLY A N 1
ATOM 808 C CA . GLY A 1 99 ? -10.785 -10.363 1.722 1.00 87.19 99 GLY A CA 1
ATOM 809 C C . GLY A 1 99 ? -10.561 -9.877 3.149 1.00 87.19 99 GLY A C 1
ATOM 810 O O . GLY A 1 99 ? -10.780 -10.628 4.096 1.00 87.19 99 GLY A O 1
ATOM 811 N N . ILE A 1 100 ? -10.189 -8.605 3.318 1.00 91.00 100 ILE A N 1
ATOM 812 C CA . ILE A 1 100 ? -9.903 -8.033 4.644 1.00 91.00 100 ILE A CA 1
ATOM 813 C C . ILE A 1 100 ? -11.145 -7.463 5.344 1.00 91.00 100 ILE A C 1
ATOM 815 O O . ILE A 1 100 ? -11.075 -7.069 6.509 1.00 91.00 100 ILE A O 1
ATOM 819 N N . ARG A 1 101 ? -12.298 -7.427 4.665 1.00 90.81 101 ARG A N 1
ATOM 820 C CA . ARG A 1 101 ? -13.540 -6.890 5.229 1.00 90.81 101 ARG A CA 1
ATOM 821 C C . ARG A 1 101 ? -14.008 -7.709 6.434 1.00 90.81 101 ARG A C 1
ATOM 823 O O . ARG A 1 101 ? -14.179 -8.922 6.353 1.00 90.81 101 ARG A O 1
ATOM 830 N N . GLY A 1 102 ? -14.288 -7.020 7.536 1.00 88.12 102 GLY A N 1
ATOM 831 C CA . GLY A 1 102 ? -14.744 -7.591 8.803 1.00 88.12 102 GLY A CA 1
ATOM 832 C C . GLY A 1 102 ? -13.665 -8.369 9.557 1.00 88.12 102 GLY A C 1
ATOM 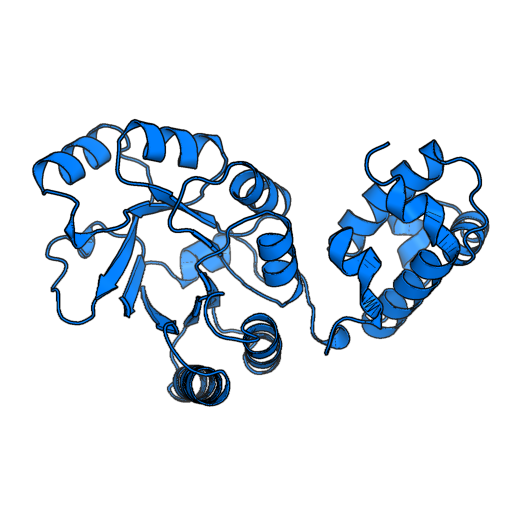833 O O . GLY A 1 102 ? -13.982 -9.032 10.542 1.00 88.12 102 GLY A O 1
ATOM 834 N N . LYS A 1 103 ? -12.407 -8.326 9.100 1.00 88.75 103 LYS A N 1
ATOM 835 C CA . LYS A 1 103 ? -11.309 -9.086 9.699 1.00 88.75 103 LYS A CA 1
ATOM 836 C C . LYS A 1 103 ? -10.608 -8.293 10.795 1.00 88.75 103 LYS A C 1
ATOM 838 O O . LYS A 1 103 ? -10.539 -7.061 10.761 1.00 88.75 103 LYS A O 1
ATOM 843 N N . GLN A 1 104 ? -10.058 -9.037 11.748 1.00 91.19 104 GLN A N 1
ATOM 844 C CA . GLN A 1 104 ? -9.064 -8.544 12.691 1.00 91.19 104 GLN A CA 1
ATOM 845 C C . GLN A 1 104 ? -7.712 -9.080 12.238 1.00 91.19 104 GLN A C 1
ATOM 847 O O . GLN A 1 104 ? -7.500 -10.287 12.257 1.00 91.19 104 GLN A O 1
ATOM 852 N N . LEU A 1 105 ? -6.825 -8.200 11.790 1.00 93.50 105 LEU A N 1
ATOM 853 C CA . LEU A 1 105 ? -5.511 -8.584 11.288 1.00 93.50 105 LEU A CA 1
ATOM 854 C C . LEU A 1 105 ? -4.456 -8.197 12.315 1.00 93.50 105 LEU A C 1
ATOM 856 O O . LEU A 1 105 ? -4.430 -7.065 12.797 1.00 93.50 105 LEU A O 1
ATOM 860 N N . MET A 1 106 ? -3.567 -9.127 12.645 1.00 95.44 106 MET A N 1
ATOM 861 C CA . MET A 1 106 ? -2.482 -8.854 13.582 1.00 95.44 106 MET A CA 1
ATOM 862 C C . MET A 1 106 ? -1.482 -7.866 12.963 1.00 95.44 106 MET A C 1
ATOM 864 O O . MET A 1 106 ? -0.973 -8.111 11.868 1.00 95.44 106 MET A O 1
ATOM 868 N N . LEU A 1 107 ? -1.168 -6.780 13.669 1.00 96.19 107 LEU A N 1
ATOM 869 C CA . LEU A 1 107 ? -0.075 -5.870 13.342 1.00 96.19 107 LEU A CA 1
ATOM 870 C C . LEU A 1 107 ? 1.200 -6.338 14.052 1.00 96.19 107 LEU A C 1
ATOM 872 O O . LEU A 1 107 ? 1.320 -6.271 15.272 1.00 96.19 107 LEU A O 1
ATOM 876 N N . VAL A 1 108 ? 2.171 -6.809 13.277 1.00 97.25 108 VAL A N 1
ATOM 877 C CA . VAL A 1 108 ? 3.496 -7.199 13.761 1.00 97.25 108 VAL A CA 1
ATOM 878 C C . VAL A 1 108 ? 4.388 -5.957 13.784 1.00 97.25 108 VAL A C 1
ATOM 880 O O . VAL A 1 108 ? 4.924 -5.538 12.757 1.00 97.25 108 VAL A O 1
ATOM 883 N N . SER A 1 109 ? 4.530 -5.362 14.966 1.00 95.06 109 SER A N 1
ATOM 884 C CA . SER A 1 109 ? 5.329 -4.159 15.238 1.00 95.06 109 SER A CA 1
ATOM 885 C C . SER A 1 109 ? 6.132 -4.307 16.532 1.00 95.06 109 SER A C 1
ATOM 887 O O . SER A 1 109 ? 5.870 -5.222 17.305 1.00 95.06 109 SER A O 1
ATOM 889 N N . ASP A 1 110 ? 7.089 -3.405 16.776 1.00 93.38 110 ASP A N 1
ATOM 890 C CA . ASP A 1 110 ? 7.902 -3.354 18.009 1.00 93.38 110 ASP A CA 1
ATOM 891 C C . ASP A 1 110 ? 8.593 -4.690 18.364 1.00 93.38 110 ASP A C 1
ATOM 893 O O . ASP A 1 110 ? 8.560 -5.199 19.484 1.00 93.38 110 ASP A O 1
ATOM 897 N N . MET A 1 111 ? 9.204 -5.317 17.356 1.00 95.31 111 MET A N 1
ATOM 898 C CA . MET A 1 111 ? 9.878 -6.609 17.486 1.00 95.31 111 MET A CA 1
ATOM 899 C C . MET A 1 111 ? 11.222 -6.609 16.758 1.00 95.31 111 MET A C 1
ATOM 901 O O . MET A 1 111 ? 11.399 -5.972 15.721 1.00 95.31 111 MET A O 1
ATOM 905 N N . SER A 1 112 ? 12.169 -7.407 17.259 1.00 95.25 112 SER A N 1
ATOM 906 C CA . SER A 1 112 ? 13.374 -7.753 16.491 1.00 95.25 112 SER A CA 1
ATOM 907 C C . SER A 1 112 ? 13.014 -8.556 15.233 1.00 95.25 112 SER A C 1
ATOM 909 O O . SER A 1 112 ? 12.022 -9.287 15.243 1.00 95.25 112 SER A O 1
ATOM 911 N N . TYR A 1 113 ? 13.869 -8.523 14.202 1.00 91.69 113 TYR A N 1
ATOM 912 C CA . TYR A 1 113 ? 13.689 -9.303 12.966 1.00 91.69 113 TYR A CA 1
ATOM 913 C C . TYR A 1 113 ? 13.296 -10.765 13.230 1.00 91.69 113 TYR A C 1
ATOM 915 O O . TYR A 1 113 ? 12.304 -11.259 12.703 1.00 91.69 113 TYR A O 1
ATOM 923 N N . ARG A 1 114 ? 14.050 -11.469 14.091 1.00 92.00 114 ARG A N 1
ATOM 924 C CA . ARG A 1 114 ? 13.819 -12.897 14.364 1.00 92.00 114 ARG A CA 1
ATOM 925 C C . ARG A 1 114 ? 12.478 -13.141 15.055 1.00 92.00 114 ARG A C 1
ATOM 927 O O . ARG A 1 114 ? 11.821 -14.135 14.759 1.00 92.00 114 ARG A O 1
ATOM 934 N N . ALA A 1 115 ? 12.096 -12.264 15.981 1.00 97.69 115 ALA A N 1
ATOM 935 C CA . ALA A 1 115 ? 10.813 -12.364 16.667 1.00 97.69 115 ALA A CA 1
ATOM 936 C C . ALA A 1 115 ? 9.659 -12.107 15.690 1.00 97.69 115 ALA A C 1
ATOM 938 O O . ALA A 1 115 ? 8.775 -12.949 15.578 1.00 97.69 115 ALA A O 1
ATOM 939 N N . ALA A 1 116 ? 9.728 -11.021 14.916 1.00 97.69 116 ALA A N 1
ATOM 940 C CA . ALA A 1 116 ? 8.726 -10.682 13.911 1.00 97.69 116 ALA A CA 1
ATOM 941 C C . ALA A 1 116 ? 8.565 -11.786 12.858 1.00 97.69 116 ALA A C 1
ATOM 943 O O . ALA A 1 116 ? 7.444 -12.186 12.559 1.00 97.69 116 ALA A O 1
ATOM 944 N N . TYR A 1 117 ? 9.673 -12.336 12.352 1.00 96.12 117 TYR A N 1
ATOM 945 C CA . TYR A 1 117 ? 9.659 -13.432 11.385 1.00 96.12 117 TYR A CA 1
ATOM 946 C C . TYR A 1 117 ? 8.942 -14.672 11.926 1.00 96.12 117 TYR A C 1
ATOM 948 O O . TYR A 1 117 ? 8.058 -15.218 11.269 1.00 96.12 117 TYR A O 1
ATOM 956 N N . ASN A 1 118 ? 9.294 -15.100 13.143 1.00 97.81 118 ASN A N 1
ATOM 957 C CA . ASN A 1 118 ? 8.656 -16.250 13.780 1.00 97.81 118 ASN A CA 1
ATOM 958 C C . ASN A 1 118 ? 7.164 -16.003 14.034 1.00 97.81 118 ASN A C 1
ATOM 960 O O . ASN A 1 118 ? 6.367 -16.918 13.848 1.00 97.81 118 ASN A O 1
ATOM 964 N N . THR A 1 119 ? 6.785 -14.783 14.424 1.00 98.06 119 THR A N 1
ATOM 965 C CA . THR A 1 119 ? 5.380 -14.391 14.598 1.00 98.06 119 THR A CA 1
ATOM 966 C C . THR A 1 119 ? 4.619 -14.456 13.277 1.00 98.06 119 THR A C 1
ATOM 968 O O . THR A 1 119 ? 3.584 -15.108 13.222 1.00 98.06 119 THR A O 1
ATOM 971 N N . CYS A 1 120 ? 5.144 -13.859 12.200 1.00 97.56 120 CYS A N 1
ATOM 972 C CA . CYS A 1 120 ? 4.519 -13.901 10.872 1.00 97.56 120 CYS A CA 1
ATOM 973 C C . CYS A 1 120 ? 4.341 -15.339 10.380 1.00 97.56 120 CYS A C 1
ATOM 975 O O . CYS A 1 120 ? 3.264 -15.719 9.927 1.00 97.56 120 CYS A O 1
ATOM 977 N N . LYS A 1 121 ? 5.387 -16.160 10.525 1.00 97.00 121 LYS A N 1
ATOM 978 C CA . LYS A 1 121 ? 5.343 -17.571 10.145 1.00 97.00 121 LYS A CA 1
ATOM 979 C C . LYS A 1 121 ? 4.279 -18.332 10.931 1.00 97.00 121 LYS A C 1
ATOM 981 O O . LYS A 1 121 ? 3.527 -19.089 10.335 1.00 97.00 121 LYS A O 1
ATOM 986 N N . LYS A 1 122 ? 4.198 -18.102 12.243 1.00 97.75 122 LYS A N 1
ATOM 987 C CA . LYS A 1 122 ? 3.187 -18.731 13.090 1.00 97.75 122 LYS A CA 1
ATOM 988 C C . LYS A 1 122 ? 1.769 -18.318 12.686 1.00 97.75 122 LYS A C 1
ATOM 990 O O . LYS A 1 122 ? 0.932 -19.191 12.538 1.00 97.75 122 LYS A O 1
ATOM 995 N N . LEU A 1 123 ? 1.515 -17.026 12.460 1.00 96.38 123 LEU A N 1
ATOM 996 C CA . LEU A 1 123 ? 0.205 -16.541 11.997 1.00 96.38 123 LEU A CA 1
ATOM 997 C C . LEU A 1 123 ? -0.216 -17.234 10.693 1.00 96.38 123 LEU A C 1
ATOM 999 O O . LEU A 1 123 ? -1.353 -17.673 10.562 1.00 96.38 123 LEU A O 1
ATOM 1003 N N . ALA A 1 124 ? 0.722 -17.389 9.756 1.00 93.06 124 ALA A N 1
ATOM 1004 C CA . ALA A 1 124 ? 0.468 -18.091 8.504 1.00 93.06 124 ALA A CA 1
ATOM 1005 C C . ALA A 1 124 ? 0.190 -19.597 8.695 1.00 93.06 124 ALA A C 1
ATOM 1007 O O . ALA A 1 124 ? -0.681 -20.151 8.030 1.00 93.06 124 ALA A O 1
ATOM 1008 N N . GLU A 1 125 ? 0.910 -20.265 9.602 1.00 93.31 125 GLU A N 1
ATOM 1009 C CA . GLU A 1 125 ? 0.720 -21.692 9.919 1.00 93.31 125 GLU A CA 1
ATOM 1010 C C . GLU A 1 125 ? -0.564 -21.961 10.722 1.00 93.31 125 GLU A C 1
ATOM 1012 O O . GLU A 1 125 ? -1.172 -23.020 10.563 1.00 93.31 125 GLU A O 1
ATOM 1017 N N . ASP A 1 126 ? -1.001 -20.999 11.537 1.00 94.19 126 ASP A N 1
ATOM 1018 C CA . ASP A 1 126 ? -2.226 -21.066 12.345 1.00 94.19 126 ASP A CA 1
ATOM 1019 C C . ASP A 1 126 ? -3.504 -20.861 11.495 1.00 94.19 126 ASP A C 1
ATOM 1021 O O . ASP A 1 126 ? -4.616 -21.034 11.995 1.00 94.19 126 ASP A O 1
ATOM 1025 N N . GLY A 1 127 ? -3.361 -20.559 10.197 1.00 86.19 127 GLY A N 1
ATOM 1026 C CA . GLY A 1 127 ? -4.472 -20.429 9.252 1.00 86.19 127 GLY A CA 1
ATOM 1027 C C . GLY A 1 127 ? -5.169 -19.068 9.274 1.00 86.19 127 GLY A C 1
ATOM 1028 O O . GLY A 1 127 ? -6.307 -18.968 8.813 1.00 86.19 127 GLY A O 1
ATOM 1029 N N . GLU A 1 128 ? -4.510 -18.032 9.800 1.00 89.31 128 GLU A N 1
ATOM 1030 C CA . GLU A 1 128 ? -4.984 -16.649 9.692 1.00 89.31 128 GLU A CA 1
ATOM 1031 C C . GLU A 1 128 ? -5.095 -16.242 8.220 1.00 89.31 128 GLU A C 1
ATOM 1033 O O . GLU A 1 128 ? -4.242 -16.597 7.414 1.00 89.31 128 GLU A O 1
ATOM 1038 N N . GLU A 1 129 ? -6.106 -15.454 7.853 1.00 86.56 129 GLU A N 1
ATOM 1039 C CA . GLU A 1 129 ? -6.302 -15.016 6.459 1.00 86.56 129 GLU A CA 1
ATOM 1040 C C . GLU A 1 129 ? -5.330 -13.902 6.033 1.00 86.56 129 GLU A C 1
ATOM 1042 O O . GLU A 1 129 ? -5.187 -13.605 4.844 1.00 86.56 129 GLU A O 1
ATOM 1047 N N . GLY A 1 130 ? -4.647 -13.268 6.987 1.00 92.12 130 GLY A N 1
ATOM 1048 C CA . GLY A 1 130 ? -3.695 -12.201 6.718 1.00 92.12 130 GLY A CA 1
ATOM 1049 C C . GLY A 1 130 ? -3.130 -11.563 7.982 1.00 92.12 130 GLY A C 1
ATOM 1050 O O . GLY A 1 130 ? -3.580 -11.813 9.098 1.00 92.12 130 GLY A O 1
ATOM 1051 N N . PHE A 1 131 ? -2.133 -10.706 7.799 1.00 96.94 131 PHE A N 1
ATOM 1052 C CA . PHE A 1 131 ? -1.518 -9.912 8.861 1.00 96.94 131 PHE A CA 1
ATOM 1053 C C . PHE A 1 131 ? -0.815 -8.696 8.257 1.00 96.94 131 PHE A C 1
ATOM 1055 O O . PHE A 1 131 ? -0.642 -8.593 7.042 1.00 96.94 131 PHE A O 1
ATOM 1062 N N . VAL A 1 132 ? -0.406 -7.759 9.106 1.00 97.69 132 VAL A N 1
ATOM 1063 C CA . VAL A 1 132 ? 0.274 -6.530 8.696 1.00 97.69 132 VAL A CA 1
ATOM 1064 C C . VAL A 1 132 ? 1.652 -6.478 9.329 1.00 97.69 132 VAL A C 1
ATOM 1066 O O . VAL A 1 132 ? 1.793 -6.707 10.525 1.00 97.69 132 VAL A O 1
ATOM 1069 N N . ILE A 1 133 ? 2.676 -6.164 8.539 1.00 97.81 133 ILE A N 1
ATOM 1070 C CA . ILE A 1 133 ? 4.043 -5.973 9.032 1.00 97.81 133 ILE A CA 1
ATOM 1071 C C . ILE A 1 133 ? 4.320 -4.471 9.110 1.00 97.81 133 ILE A C 1
ATOM 1073 O O . ILE A 1 133 ? 4.192 -3.761 8.114 1.00 97.81 133 ILE A O 1
ATOM 1077 N N . SER A 1 134 ? 4.717 -3.974 10.278 1.00 97.06 134 SER A N 1
ATOM 1078 C CA . SER A 1 134 ? 5.203 -2.600 10.417 1.00 97.06 134 SER A CA 1
ATOM 1079 C C . SER A 1 134 ? 6.594 -2.451 9.798 1.00 97.06 134 SER A C 1
ATOM 1081 O O . SER A 1 134 ? 7.489 -3.254 10.068 1.00 97.06 134 SER A O 1
ATOM 1083 N N . TYR A 1 135 ? 6.817 -1.384 9.031 1.00 94.94 135 TYR A N 1
ATOM 1084 C CA . TYR A 1 135 ? 8.152 -1.019 8.536 1.00 94.94 135 TYR A CA 1
ATOM 1085 C C . TYR A 1 135 ? 9.109 -0.501 9.616 1.00 94.94 135 TYR A C 1
ATOM 1087 O O . TYR A 1 135 ? 10.293 -0.314 9.345 1.00 94.94 135 TYR A O 1
ATOM 1095 N N . GLN A 1 136 ? 8.646 -0.348 10.858 1.00 93.75 136 GLN A N 1
ATOM 1096 C CA . GLN A 1 136 ? 9.532 -0.135 12.003 1.00 93.75 136 GLN A CA 1
ATOM 1097 C C . GLN A 1 136 ? 10.271 -1.418 12.418 1.00 93.75 136 GLN A C 1
ATOM 1099 O O . GLN A 1 136 ? 11.288 -1.342 13.110 1.00 93.75 136 GLN A O 1
ATOM 1104 N N . VAL A 1 137 ? 9.798 -2.600 11.998 1.00 95.81 137 VAL A N 1
ATOM 1105 C CA . VAL A 1 137 ? 10.522 -3.860 12.204 1.00 95.81 137 VAL A CA 1
ATOM 1106 C C . VAL A 1 137 ? 11.790 -3.862 11.336 1.00 95.81 137 VAL A C 1
ATOM 1108 O O . VAL A 1 137 ? 11.700 -3.654 10.122 1.00 95.81 137 VAL A O 1
ATOM 1111 N N . PRO A 1 138 ? 12.979 -4.147 11.904 1.00 88.88 138 PRO A N 1
ATOM 1112 C CA . PRO A 1 138 ? 14.210 -4.244 11.124 1.00 88.88 138 PRO A CA 1
ATOM 1113 C C . PRO A 1 138 ? 14.077 -5.267 9.993 1.00 88.88 138 PRO A C 1
ATOM 1115 O O . PRO A 1 138 ? 13.614 -6.383 10.225 1.00 88.88 138 PRO A O 1
ATOM 1118 N N . ASP A 1 139 ? 14.494 -4.890 8.783 1.00 87.06 139 ASP A N 1
ATOM 1119 C CA . ASP A 1 139 ? 14.412 -5.711 7.568 1.00 87.06 139 ASP A CA 1
ATOM 1120 C C . ASP A 1 139 ? 12.994 -6.258 7.261 1.00 87.06 139 ASP A C 1
ATOM 1122 O O . ASP A 1 139 ? 12.852 -7.329 6.663 1.00 87.06 139 ASP A O 1
ATOM 1126 N N . ALA A 1 140 ? 11.931 -5.522 7.623 1.00 91.94 140 ALA A N 1
ATOM 1127 C CA . ALA A 1 140 ? 10.529 -5.892 7.369 1.00 91.94 140 ALA A CA 1
ATOM 1128 C C . ALA A 1 140 ? 10.254 -6.301 5.912 1.00 91.94 140 ALA A C 1
ATOM 1130 O O . ALA A 1 140 ? 9.538 -7.268 5.659 1.00 91.94 140 ALA A O 1
ATOM 1131 N N . THR A 1 141 ? 10.871 -5.612 4.949 1.00 87.56 141 THR A N 1
ATOM 1132 C CA . THR A 1 141 ? 10.769 -5.916 3.512 1.00 87.56 141 THR A CA 1
ATOM 1133 C C . THR A 1 141 ? 11.202 -7.344 3.180 1.00 87.56 141 THR A C 1
ATOM 1135 O O . THR A 1 141 ? 10.588 -8.005 2.344 1.00 87.56 141 THR A O 1
ATOM 1138 N N . LYS A 1 142 ? 12.236 -7.853 3.857 1.00 84.69 142 LYS A N 1
ATOM 1139 C CA . LYS A 1 142 ? 12.705 -9.225 3.657 1.00 84.69 142 LYS A CA 1
ATOM 1140 C C . LYS A 1 142 ? 11.691 -10.233 4.194 1.00 84.69 142 LYS A C 1
ATOM 1142 O O . LYS A 1 142 ? 11.376 -11.200 3.506 1.00 84.69 142 LYS A O 1
ATOM 1147 N N . ILE A 1 143 ? 11.145 -9.978 5.386 1.00 91.69 143 ILE A N 1
ATOM 1148 C CA . ILE A 1 143 ? 10.086 -10.811 5.976 1.00 91.69 143 ILE A CA 1
ATOM 1149 C C . ILE A 1 143 ? 8.876 -10.848 5.038 1.00 91.69 143 ILE A C 1
ATOM 1151 O O . ILE A 1 143 ? 8.388 -11.925 4.712 1.00 91.69 143 ILE A O 1
ATOM 1155 N N . LEU A 1 144 ? 8.441 -9.685 4.552 1.00 92.88 144 LEU A N 1
ATOM 1156 C CA . LEU A 1 144 ? 7.336 -9.547 3.609 1.00 92.88 144 LEU A CA 1
ATOM 1157 C C . LEU A 1 144 ? 7.544 -10.397 2.346 1.00 92.88 144 LEU A C 1
ATOM 1159 O O . LEU A 1 144 ? 6.654 -11.163 1.976 1.00 92.88 144 LEU A O 1
ATOM 1163 N N . GLY A 1 145 ? 8.716 -10.304 1.713 1.00 83.62 145 GLY A N 1
ATOM 1164 C CA . GLY A 1 145 ? 9.029 -11.080 0.511 1.00 83.62 145 GLY A CA 1
ATOM 1165 C C . GLY A 1 145 ? 9.041 -12.592 0.753 1.00 83.62 145 GLY A C 1
ATOM 1166 O O . GLY A 1 145 ? 8.544 -13.354 -0.073 1.00 83.62 145 GLY A O 1
ATOM 1167 N N . GLU A 1 146 ? 9.565 -13.049 1.895 1.00 85.38 146 GLU A N 1
ATOM 1168 C CA . GLU A 1 146 ? 9.543 -14.472 2.255 1.00 85.38 146 GLU A CA 1
ATOM 1169 C C . GLU A 1 146 ? 8.123 -14.978 2.552 1.00 85.38 146 GLU A C 1
ATOM 1171 O O . GLU A 1 146 ? 7.748 -16.055 2.087 1.00 85.38 146 GLU A O 1
ATOM 1176 N N . MET A 1 147 ? 7.323 -14.209 3.296 1.00 92.06 147 MET A N 1
ATOM 1177 C CA . MET A 1 147 ? 5.966 -14.613 3.675 1.00 92.06 147 MET A CA 1
ATOM 1178 C C . MET A 1 147 ? 5.013 -14.614 2.477 1.00 92.06 147 MET A C 1
ATOM 1180 O O . MET A 1 147 ? 4.255 -15.561 2.305 1.00 92.06 147 MET A O 1
ATOM 1184 N N . THR A 1 148 ? 5.070 -13.596 1.618 1.00 87.50 148 THR A N 1
ATOM 1185 C CA . THR A 1 148 ? 4.192 -13.503 0.436 1.00 87.50 148 THR A CA 1
ATOM 1186 C C . THR A 1 148 ? 4.534 -14.525 -0.648 1.00 87.50 148 THR A C 1
ATOM 1188 O O . THR A 1 148 ? 3.662 -14.894 -1.434 1.00 87.50 148 THR A O 1
ATOM 1191 N N . GLU A 1 149 ? 5.780 -15.010 -0.695 1.00 81.12 149 GLU A N 1
ATOM 1192 C CA . GLU A 1 149 ? 6.168 -16.126 -1.560 1.00 81.12 149 GLU A CA 1
ATOM 1193 C C . GLU A 1 149 ? 5.687 -17.469 -1.000 1.00 81.12 149 GLU A C 1
ATOM 1195 O O . GLU A 1 149 ? 5.142 -18.282 -1.747 1.00 81.12 149 GLU A O 1
ATOM 1200 N N . ALA A 1 150 ? 5.900 -17.710 0.297 1.00 84.06 150 ALA A N 1
ATOM 1201 C CA . ALA A 1 150 ? 5.527 -18.967 0.940 1.00 84.06 150 ALA A CA 1
ATOM 1202 C C . ALA A 1 150 ? 4.005 -19.139 1.062 1.00 84.06 150 ALA A C 1
ATOM 1204 O O . ALA A 1 150 ? 3.510 -20.262 0.980 1.00 84.06 150 ALA A O 1
ATOM 1205 N N . TYR A 1 151 ? 3.276 -18.032 1.219 1.00 86.50 151 TYR A N 1
ATOM 1206 C CA . TYR A 1 151 ? 1.839 -18.003 1.477 1.00 86.50 151 TYR A CA 1
ATOM 1207 C C . TYR A 1 151 ? 1.129 -17.050 0.498 1.00 86.50 151 TYR A C 1
ATOM 1209 O O . TYR A 1 151 ? 0.706 -15.957 0.883 1.00 86.50 151 TYR A O 1
ATOM 1217 N N . PRO A 1 152 ? 1.005 -17.431 -0.788 1.00 81.50 152 PRO A N 1
ATOM 1218 C CA . PRO A 1 152 ? 0.514 -16.540 -1.843 1.00 81.50 152 PRO A CA 1
ATOM 1219 C C . PRO A 1 152 ? -0.944 -16.098 -1.662 1.00 81.50 152 PRO A C 1
ATOM 1221 O O . PRO A 1 152 ? -1.310 -15.040 -2.180 1.00 81.50 152 PRO A O 1
ATOM 1224 N N . ASP A 1 153 ? -1.734 -16.885 -0.928 1.00 83.12 153 ASP A N 1
ATOM 1225 C CA . ASP A 1 153 ? -3.166 -16.671 -0.701 1.00 83.12 153 ASP A CA 1
ATOM 1226 C C . ASP A 1 153 ? -3.461 -15.765 0.509 1.00 83.12 153 ASP A C 1
ATOM 1228 O O . ASP A 1 153 ? -4.604 -15.355 0.698 1.00 83.12 153 ASP A O 1
ATOM 1232 N N . LEU A 1 154 ? -2.451 -15.427 1.325 1.00 89.19 154 LEU A N 1
ATOM 1233 C CA . LEU A 1 154 ? -2.638 -14.566 2.494 1.00 89.19 154 LEU A CA 1
ATOM 1234 C C . LEU A 1 154 ? -2.661 -13.082 2.127 1.00 89.19 154 LEU A C 1
ATOM 1236 O O . LEU A 1 154 ? -1.846 -12.584 1.340 1.00 89.19 154 LEU A O 1
ATOM 1240 N N . TYR A 1 155 ? -3.544 -12.336 2.790 1.00 91.81 155 TYR A N 1
ATOM 1241 C CA . TYR A 1 155 ? -3.591 -10.880 2.709 1.00 91.81 155 TYR A CA 1
ATOM 1242 C C . TYR A 1 155 ? -2.526 -10.271 3.623 1.00 91.81 155 TYR A C 1
ATOM 1244 O O . TYR A 1 155 ? -2.794 -9.889 4.762 1.00 91.81 155 TYR A O 1
ATOM 1252 N N . ILE A 1 156 ? -1.294 -10.193 3.122 1.00 95.31 156 ILE A N 1
ATOM 1253 C CA . ILE A 1 156 ? -0.171 -9.610 3.863 1.00 95.31 156 ILE A CA 1
ATOM 1254 C C . ILE A 1 156 ? -0.035 -8.131 3.494 1.00 95.31 156 ILE A C 1
ATOM 1256 O O . ILE A 1 156 ? 0.268 -7.787 2.347 1.00 95.31 156 ILE A O 1
ATOM 1260 N N . GLY A 1 157 ? -0.283 -7.261 4.469 1.00 96.00 157 GLY A N 1
ATOM 1261 C CA . GLY A 1 157 ? -0.173 -5.812 4.332 1.00 96.00 157 GLY A CA 1
ATOM 1262 C C . GLY A 1 157 ? 1.077 -5.241 4.992 1.00 96.00 157 GLY A C 1
ATOM 1263 O O . GLY A 1 157 ? 1.799 -5.926 5.720 1.00 96.00 157 GLY A O 1
ATOM 1264 N N . VAL A 1 158 ? 1.304 -3.949 4.769 1.00 96.81 158 VAL A N 1
ATOM 1265 C CA . VAL A 1 158 ? 2.380 -3.188 5.414 1.00 96.81 158 VAL A CA 1
ATOM 1266 C C . VAL A 1 158 ? 1.823 -1.942 6.091 1.00 96.81 158 VAL A C 1
ATOM 1268 O O . VAL A 1 158 ? 0.985 -1.253 5.510 1.00 96.81 158 VAL A O 1
ATOM 1271 N N . ALA A 1 159 ? 2.314 -1.647 7.294 1.00 96.62 159 ALA A N 1
ATOM 1272 C CA . ALA A 1 159 ? 2.047 -0.411 8.025 1.00 96.62 159 ALA A CA 1
ATOM 1273 C C . ALA A 1 159 ? 3.305 0.467 8.142 1.00 96.62 159 ALA A C 1
ATOM 1275 O O . ALA A 1 159 ? 4.422 0.014 7.885 1.00 96.62 159 ALA A O 1
ATOM 1276 N N . ASP A 1 160 ? 3.116 1.714 8.581 1.00 91.81 160 ASP A N 1
ATOM 1277 C CA . ASP A 1 160 ? 4.185 2.693 8.844 1.00 91.81 160 ASP A CA 1
ATOM 1278 C C . ASP A 1 160 ? 4.998 3.095 7.601 1.00 91.81 160 ASP A C 1
ATOM 1280 O O . ASP A 1 160 ? 6.182 3.420 7.680 1.00 91.81 160 ASP A O 1
ATOM 1284 N N . ILE A 1 161 ? 4.347 3.106 6.437 1.00 92.75 161 ILE A N 1
ATOM 1285 C CA . ILE A 1 161 ? 4.922 3.623 5.191 1.00 92.75 161 ILE A CA 1
ATOM 1286 C C . ILE A 1 161 ? 4.937 5.154 5.244 1.00 92.75 161 ILE A C 1
ATOM 1288 O O . ILE A 1 161 ? 3.896 5.778 5.452 1.00 92.75 161 ILE A O 1
ATOM 1292 N N . MET A 1 162 ? 6.108 5.759 5.024 1.00 91.88 162 MET A N 1
ATOM 1293 C CA . MET A 1 162 ? 6.310 7.207 5.191 1.00 91.88 162 MET A CA 1
ATOM 1294 C C . MET A 1 162 ? 6.513 7.968 3.877 1.00 91.88 162 MET A C 1
ATOM 1296 O O . MET A 1 162 ? 6.439 9.196 3.856 1.00 91.88 162 MET A O 1
ATOM 1300 N N . ASN A 1 163 ? 6.789 7.269 2.779 1.00 91.38 163 ASN A N 1
ATOM 1301 C CA . ASN A 1 163 ? 7.071 7.869 1.478 1.00 91.38 163 ASN A CA 1
ATOM 1302 C C . ASN A 1 163 ? 6.745 6.889 0.339 1.00 91.38 163 ASN A C 1
ATOM 1304 O O . ASN A 1 163 ? 6.425 5.715 0.551 1.00 91.38 163 ASN A O 1
ATOM 1308 N N . LYS A 1 164 ? 6.804 7.396 -0.893 1.00 89.81 164 LYS A N 1
ATOM 1309 C CA . LYS A 1 164 ? 6.500 6.630 -2.103 1.00 89.81 164 LYS A CA 1
ATOM 1310 C C . LYS A 1 164 ? 7.521 5.520 -2.366 1.00 89.81 164 LYS A C 1
ATOM 1312 O O . LYS A 1 164 ? 7.162 4.491 -2.935 1.00 89.81 164 LYS A O 1
ATOM 1317 N N . GLU A 1 165 ? 8.779 5.716 -1.993 1.00 86.31 165 GLU A N 1
ATOM 1318 C CA . GLU A 1 165 ? 9.849 4.741 -2.188 1.00 86.31 165 GLU A CA 1
ATOM 1319 C C . GLU A 1 165 ? 9.595 3.483 -1.348 1.00 86.31 165 GLU A C 1
ATOM 1321 O O . GLU A 1 165 ? 9.652 2.374 -1.882 1.00 86.31 165 GLU A O 1
ATOM 1326 N N . ASP A 1 166 ? 9.213 3.656 -0.083 1.00 88.50 166 ASP A N 1
ATOM 1327 C CA . ASP A 1 166 ? 8.819 2.585 0.835 1.00 88.50 166 ASP A CA 1
ATOM 1328 C C . ASP A 1 166 ? 7.558 1.874 0.342 1.00 88.50 166 ASP A C 1
ATOM 1330 O O . ASP A 1 166 ? 7.517 0.641 0.308 1.00 88.50 166 ASP A O 1
ATOM 1334 N N . ALA A 1 167 ? 6.555 2.642 -0.106 1.00 90.56 167 ALA A N 1
ATOM 1335 C CA . ALA A 1 167 ? 5.340 2.105 -0.715 1.00 90.56 167 ALA A CA 1
ATOM 1336 C C . ALA A 1 167 ? 5.682 1.229 -1.922 1.00 90.56 167 ALA A C 1
ATOM 1338 O O . ALA A 1 167 ? 5.224 0.092 -2.041 1.00 90.56 167 ALA A O 1
ATOM 1339 N N . SER A 1 168 ? 6.547 1.719 -2.807 1.00 84.56 168 SER A N 1
ATOM 1340 C CA . SER A 1 168 ? 6.944 0.929 -3.958 1.00 84.56 168 SER A CA 1
ATOM 1341 C C . SER A 1 168 ? 7.727 -0.309 -3.577 1.00 84.56 168 SER A C 1
ATOM 1343 O O . SER A 1 168 ? 7.506 -1.352 -4.186 1.00 84.56 168 SER A O 1
ATOM 1345 N N . LEU A 1 169 ? 8.634 -0.216 -2.609 1.00 83.81 169 LEU A N 1
ATOM 1346 C CA . LEU A 1 169 ? 9.400 -1.368 -2.162 1.00 83.81 169 LEU A CA 1
ATOM 1347 C C . LEU A 1 169 ? 8.482 -2.428 -1.538 1.00 83.81 169 LEU A C 1
ATOM 1349 O O . LEU A 1 169 ? 8.666 -3.614 -1.804 1.00 83.81 169 LEU A O 1
ATOM 1353 N N . ALA A 1 170 ? 7.470 -2.012 -0.769 1.00 88.88 170 ALA A N 1
ATOM 1354 C CA . ALA A 1 170 ? 6.441 -2.894 -0.214 1.00 88.88 170 ALA A CA 1
ATOM 1355 C C . ALA A 1 170 ? 5.648 -3.599 -1.318 1.00 88.88 170 ALA A C 1
ATOM 1357 O O . ALA A 1 170 ? 5.548 -4.826 -1.322 1.00 88.88 170 ALA A O 1
ATOM 1358 N N . ALA A 1 171 ? 5.124 -2.831 -2.276 1.00 86.44 171 ALA A N 1
ATOM 1359 C CA . ALA A 1 171 ? 4.365 -3.355 -3.408 1.00 86.44 171 ALA A CA 1
ATOM 1360 C C . ALA A 1 171 ? 5.182 -4.363 -4.220 1.00 86.44 171 ALA A C 1
ATOM 1362 O O . ALA A 1 171 ? 4.719 -5.466 -4.507 1.00 86.44 171 ALA A O 1
ATOM 1363 N N . ASP A 1 172 ? 6.419 -3.995 -4.554 1.00 77.81 172 ASP A N 1
ATOM 1364 C CA . ASP A 1 172 ? 7.310 -4.842 -5.335 1.00 77.81 172 ASP A CA 1
ATOM 1365 C C . ASP A 1 172 ? 7.682 -6.110 -4.537 1.00 77.81 172 ASP A C 1
ATOM 1367 O O . ASP A 1 172 ? 7.803 -7.179 -5.125 1.00 77.81 172 ASP A O 1
ATOM 1371 N N . SER A 1 173 ? 7.745 -6.041 -3.201 1.00 80.19 173 SER A N 1
ATOM 1372 C CA . SER A 1 173 ? 7.969 -7.186 -2.298 1.00 80.19 173 SER A CA 1
ATOM 1373 C C . SER A 1 173 ? 6.722 -8.028 -2.010 1.00 80.19 173 SER A C 1
ATOM 1375 O O . SER A 1 173 ? 6.795 -8.960 -1.215 1.00 80.19 173 SER A O 1
ATOM 1377 N N . GLY A 1 174 ? 5.593 -7.735 -2.660 1.00 83.19 174 GLY A N 1
ATOM 1378 C CA . GLY A 1 174 ? 4.379 -8.546 -2.593 1.00 83.19 174 GLY A CA 1
ATOM 1379 C C . GLY A 1 174 ? 3.334 -8.086 -1.576 1.00 83.19 174 GLY A C 1
ATOM 1380 O O . GLY A 1 174 ? 2.381 -8.829 -1.343 1.00 83.19 174 GLY A O 1
ATOM 1381 N N . ALA A 1 175 ? 3.459 -6.892 -0.986 1.00 92.06 175 ALA A N 1
ATOM 1382 C CA . ALA A 1 175 ? 2.408 -6.346 -0.126 1.0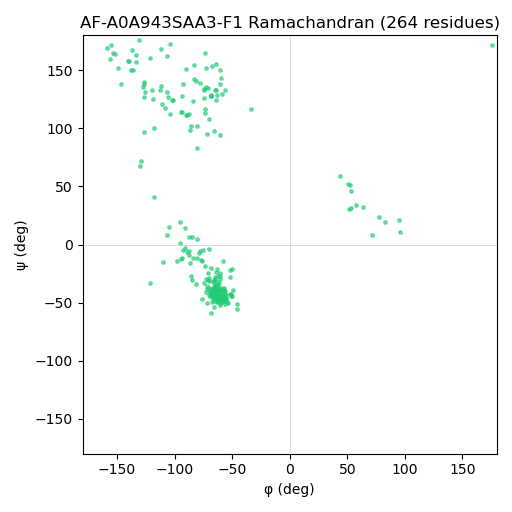0 92.06 175 ALA A CA 1
ATOM 1383 C C . ALA A 1 175 ? 1.079 -6.216 -0.886 1.00 92.06 175 ALA A C 1
ATOM 1385 O O . ALA A 1 175 ? 1.012 -5.618 -1.963 1.00 92.06 175 ALA A O 1
ATOM 1386 N N . ARG A 1 176 ? 0.007 -6.745 -0.290 1.00 90.38 176 ARG A N 1
ATOM 1387 C CA . ARG A 1 176 ? -1.347 -6.734 -0.865 1.00 90.38 176 ARG A CA 1
ATOM 1388 C C . ARG A 1 176 ? -2.112 -5.454 -0.551 1.00 90.38 176 ARG A C 1
ATOM 1390 O O . ARG A 1 176 ? -2.971 -5.051 -1.325 1.00 90.38 176 ARG A O 1
ATOM 1397 N N . PHE A 1 177 ? -1.784 -4.805 0.558 1.00 95.25 177 PHE A N 1
ATOM 1398 C CA . PHE A 1 177 ? -2.335 -3.510 0.929 1.00 95.25 177 PHE A CA 1
ATOM 1399 C C . PHE A 1 177 ? -1.363 -2.713 1.788 1.00 95.25 177 PHE A C 1
ATOM 1401 O O . PHE A 1 177 ? -0.399 -3.247 2.343 1.00 95.25 177 PHE A O 1
ATOM 1408 N N . MET A 1 178 ? -1.641 -1.420 1.892 1.00 95.81 178 MET A N 1
ATOM 1409 C CA . MET A 1 178 ? -0.826 -0.461 2.619 1.00 95.81 178 MET A CA 1
ATOM 1410 C C . MET A 1 178 ? -1.661 0.300 3.627 1.00 95.81 178 MET A C 1
ATOM 1412 O O . MET A 1 178 ? -2.776 0.725 3.326 1.00 95.81 178 MET A O 1
ATOM 1416 N N . VAL A 1 179 ? -1.084 0.519 4.800 1.00 96.94 179 VAL A N 1
ATOM 1417 C CA . VAL A 1 179 ? -1.668 1.330 5.859 1.00 96.94 179 VAL A CA 1
ATOM 1418 C C . VAL A 1 179 ? -0.647 2.369 6.300 1.00 96.94 179 VAL A C 1
ATOM 1420 O O . VAL A 1 179 ? 0.534 2.072 6.479 1.00 96.94 179 VAL A O 1
ATOM 1423 N N . THR A 1 180 ? -1.087 3.608 6.466 1.00 96.88 180 THR A N 1
ATOM 1424 C CA . THR A 1 180 ? -0.263 4.675 7.042 1.00 96.88 180 THR A CA 1
ATOM 1425 C C . THR A 1 180 ? -0.940 5.229 8.289 1.00 96.88 180 THR A C 1
ATOM 1427 O O . THR A 1 180 ? -2.150 5.090 8.479 1.00 96.88 180 THR A O 1
ATOM 1430 N N . ASN A 1 181 ? -0.157 5.900 9.130 1.00 95.19 181 ASN A N 1
ATOM 1431 C CA . ASN A 1 181 ? -0.669 6.624 10.299 1.00 95.19 181 ASN A CA 1
ATOM 1432 C C . ASN A 1 181 ? -0.961 8.102 9.987 1.00 95.19 181 ASN A C 1
ATOM 1434 O O . ASN A 1 181 ? -1.503 8.808 10.830 1.00 95.19 181 ASN A O 1
ATOM 1438 N N . TYR A 1 182 ? -0.628 8.554 8.774 1.00 96.06 182 TYR A N 1
ATOM 1439 C CA . TYR A 1 182 ? -0.741 9.944 8.331 1.00 96.06 182 TYR A CA 1
ATOM 1440 C C . TYR A 1 182 ? -1.259 10.031 6.896 1.00 96.06 182 TYR A C 1
ATOM 1442 O O . TYR A 1 182 ? -1.059 9.114 6.095 1.00 96.06 182 TYR A O 1
ATOM 1450 N N . VAL A 1 183 ? -1.819 11.179 6.528 1.00 98.19 183 VAL A N 1
ATOM 1451 C CA . VAL A 1 183 ? -2.165 11.482 5.138 1.00 98.19 183 VAL A CA 1
ATOM 1452 C C . VAL A 1 183 ? -0.889 11.779 4.352 1.00 98.19 183 VAL A C 1
ATOM 1454 O O . VAL A 1 183 ? -0.227 12.789 4.585 1.00 98.19 183 VAL A O 1
ATOM 1457 N N . ILE A 1 184 ? -0.543 10.912 3.397 1.00 97.75 184 ILE A N 1
ATOM 1458 C CA . ILE A 1 184 ? 0.666 11.057 2.574 1.00 97.75 184 ILE A CA 1
ATOM 1459 C C . ILE A 1 184 ? 0.268 11.006 1.100 1.00 97.75 184 ILE A C 1
ATOM 1461 O O . ILE A 1 184 ? 0.122 9.936 0.508 1.00 97.75 184 ILE A O 1
ATOM 1465 N N . LYS A 1 185 ? 0.115 12.188 0.493 1.00 97.81 185 LYS A N 1
ATOM 1466 C CA . LYS A 1 185 ? -0.362 12.356 -0.889 1.00 97.81 185 LYS A CA 1
ATOM 1467 C C . LYS A 1 185 ? 0.374 11.479 -1.903 1.00 97.81 185 LYS A C 1
ATOM 1469 O O . LYS A 1 185 ? -0.266 10.881 -2.767 1.00 97.81 185 LYS A O 1
ATOM 1474 N N . ASP A 1 186 ? 1.699 11.412 -1.807 1.00 95.44 186 ASP A N 1
ATOM 1475 C CA . ASP A 1 186 ? 2.518 10.674 -2.772 1.00 95.44 186 ASP A CA 1
ATOM 1476 C C . ASP A 1 186 ? 2.350 9.153 -2.638 1.00 95.44 186 ASP A C 1
ATOM 1478 O O . ASP A 1 186 ? 2.415 8.448 -3.644 1.00 95.44 186 ASP A O 1
ATOM 1482 N N . VAL A 1 187 ? 2.064 8.655 -1.427 1.00 96.19 187 VAL A N 1
ATOM 1483 C CA . VAL A 1 187 ? 1.732 7.242 -1.179 1.00 96.19 187 VAL A CA 1
ATOM 1484 C C . VAL A 1 187 ? 0.343 6.933 -1.726 1.00 96.19 187 VAL A C 1
ATOM 1486 O O . VAL A 1 187 ? 0.205 6.007 -2.519 1.00 96.19 187 VAL A O 1
ATOM 1489 N N . GLY A 1 188 ? -0.666 7.744 -1.388 1.00 96.25 188 GLY A N 1
ATOM 1490 C CA . GLY A 1 188 ? -2.030 7.564 -1.899 1.00 96.25 188 GLY A CA 1
ATOM 1491 C C . GLY A 1 188 ? -2.088 7.588 -3.430 1.00 96.25 188 GLY A C 1
ATOM 1492 O O . GLY A 1 188 ? -2.649 6.685 -4.051 1.00 96.25 188 GLY A O 1
ATOM 1493 N N . SER A 1 189 ? -1.409 8.559 -4.050 1.00 92.81 189 SER A N 1
ATOM 1494 C CA . SER A 1 189 ? -1.333 8.676 -5.513 1.00 92.81 189 SER A CA 1
ATOM 1495 C C . SER A 1 189 ? -0.645 7.460 -6.139 1.00 92.81 189 SER A C 1
ATOM 1497 O O . SER A 1 189 ? -1.137 6.913 -7.122 1.00 92.81 189 SER A O 1
ATOM 1499 N N . PHE A 1 190 ? 0.462 6.993 -5.550 1.00 91.50 190 PHE A N 1
ATOM 1500 C CA . PHE A 1 190 ? 1.163 5.795 -6.012 1.00 91.50 190 PHE A CA 1
ATOM 1501 C C . PHE A 1 190 ? 0.292 4.537 -5.926 1.00 91.50 190 PHE A C 1
ATOM 1503 O O . PHE A 1 190 ? 0.223 3.783 -6.896 1.00 91.50 190 PHE A O 1
ATOM 1510 N N . CYS A 1 191 ? -0.378 4.316 -4.793 1.00 93.31 191 CYS A N 1
ATOM 1511 C CA . CYS A 1 191 ? -1.250 3.162 -4.592 1.00 93.31 191 CYS A CA 1
ATOM 1512 C C . CYS A 1 191 ? -2.415 3.166 -5.579 1.00 93.31 191 CYS A C 1
ATOM 1514 O O . CYS A 1 191 ? -2.686 2.146 -6.208 1.00 93.31 191 CYS A O 1
ATOM 1516 N N . LYS A 1 192 ? -3.041 4.330 -5.786 1.00 89.81 192 LYS A N 1
ATOM 1517 C CA . LYS A 1 192 ? -4.109 4.506 -6.770 1.00 89.81 192 LYS A CA 1
ATOM 1518 C C . LYS A 1 192 ? -3.642 4.182 -8.190 1.00 89.81 192 LYS A C 1
ATOM 1520 O O . LYS A 1 192 ? -4.316 3.429 -8.885 1.00 89.81 192 LYS A O 1
ATOM 1525 N N . ASP A 1 193 ? -2.489 4.704 -8.607 1.00 86.44 193 ASP A N 1
ATOM 1526 C CA . ASP A 1 193 ? -1.927 4.458 -9.944 1.00 86.44 193 ASP A CA 1
ATOM 1527 C C . ASP A 1 193 ? -1.534 2.985 -10.161 1.00 86.44 193 ASP A C 1
ATOM 1529 O O . ASP A 1 193 ? -1.527 2.499 -11.294 1.00 86.44 193 ASP A O 1
ATOM 1533 N N . ARG A 1 194 ? -1.183 2.274 -9.084 1.00 82.75 194 ARG A N 1
ATOM 1534 C CA . ARG A 1 194 ? -0.769 0.862 -9.097 1.00 82.75 194 ARG A CA 1
ATOM 1535 C C . ARG A 1 194 ? -1.904 -0.123 -8.807 1.00 82.75 194 ARG A C 1
ATOM 1537 O O . ARG A 1 194 ? -1.632 -1.319 -8.775 1.00 82.75 194 ARG A O 1
ATOM 1544 N N . ASP A 1 195 ? -3.124 0.366 -8.599 1.00 84.06 195 ASP A N 1
ATOM 1545 C CA . ASP A 1 195 ? -4.275 -0.419 -8.141 1.00 84.06 195 ASP A CA 1
ATOM 1546 C C . ASP A 1 195 ? -3.968 -1.265 -6.888 1.00 84.06 195 ASP A C 1
ATOM 1548 O O . ASP A 1 195 ? -4.153 -2.479 -6.842 1.00 84.06 195 ASP A O 1
ATOM 1552 N N . ILE A 1 196 ? -3.438 -0.606 -5.855 1.00 90.88 196 ILE A N 1
ATOM 1553 C CA . ILE A 1 196 ? -3.128 -1.204 -4.552 1.00 90.88 196 ILE A CA 1
ATOM 1554 C C . ILE A 1 196 ? -4.057 -0.603 -3.507 1.00 90.88 196 ILE A C 1
ATOM 1556 O O . ILE A 1 196 ? -4.177 0.617 -3.429 1.00 90.88 196 ILE A O 1
ATOM 1560 N N . PHE A 1 197 ? -4.661 -1.451 -2.671 1.00 94.75 197 PHE A N 1
ATOM 1561 C CA . PHE A 1 197 ? -5.517 -0.983 -1.585 1.00 94.75 197 PHE A CA 1
ATOM 1562 C C . PHE A 1 197 ? -4.703 -0.164 -0.581 1.00 94.75 197 PHE A C 1
ATOM 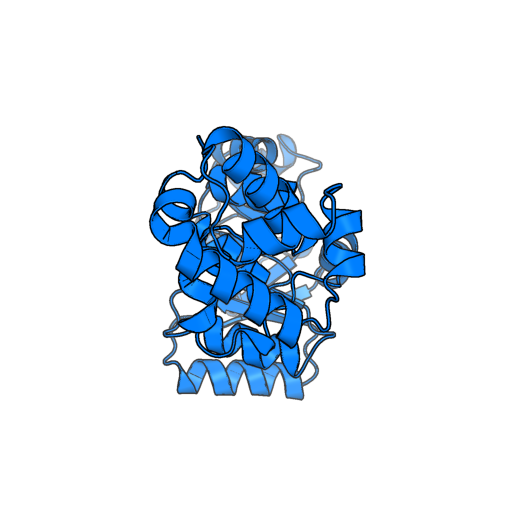1564 O O . PHE A 1 197 ? -3.719 -0.658 -0.018 1.00 94.75 197 PHE A O 1
ATOM 1571 N N . CYS A 1 198 ? -5.128 1.072 -0.332 1.00 96.69 198 CYS A N 1
ATOM 1572 C CA . CYS A 1 198 ? -4.465 1.976 0.599 1.00 96.69 198 CYS A CA 1
ATOM 1573 C C . CYS A 1 198 ? -5.432 2.511 1.656 1.00 96.69 198 CYS A C 1
ATOM 1575 O O . CYS A 1 198 ? -6.504 3.027 1.337 1.00 96.69 198 CYS A O 1
ATOM 1577 N N . ALA A 1 199 ? -5.015 2.428 2.918 1.00 97.31 199 ALA A N 1
ATOM 1578 C CA . ALA A 1 199 ? -5.692 3.053 4.039 1.00 97.31 199 ALA A CA 1
ATOM 1579 C C . ALA A 1 199 ? -4.793 4.092 4.711 1.00 97.31 199 ALA A C 1
ATOM 1581 O O . ALA A 1 199 ? -3.908 3.753 5.500 1.00 97.31 199 ALA A O 1
ATOM 1582 N N . MET A 1 200 ? -5.012 5.367 4.395 1.00 98.00 200 MET A N 1
ATOM 1583 C CA . MET A 1 200 ? -4.245 6.458 4.980 1.00 98.00 200 MET A CA 1
ATOM 1584 C C . MET A 1 200 ? -4.774 6.881 6.345 1.00 98.00 200 MET A C 1
ATOM 1586 O O . MET A 1 200 ? -5.985 6.920 6.570 1.00 98.00 200 MET A O 1
ATOM 1590 N N . GLY A 1 201 ? -3.846 7.212 7.238 1.00 97.25 201 GLY A N 1
ATOM 1591 C CA . GLY A 1 201 ? -4.142 7.635 8.600 1.00 97.25 201 GLY A CA 1
ATOM 1592 C C . GLY A 1 201 ? -4.692 9.056 8.685 1.00 97.25 201 GLY A C 1
ATOM 1593 O O . GLY A 1 201 ? -4.123 9.968 8.087 1.00 97.25 201 GLY A O 1
ATOM 1594 N N . ALA A 1 202 ? -5.774 9.250 9.435 1.00 97.38 202 ALA A N 1
ATOM 1595 C CA . ALA A 1 202 ? -6.386 10.553 9.684 1.00 97.38 202 ALA A CA 1
ATOM 1596 C C . ALA A 1 202 ? -7.062 10.597 11.062 1.00 97.38 202 ALA A C 1
ATOM 1598 O O . ALA A 1 202 ? -7.570 9.583 11.541 1.00 97.38 202 ALA A O 1
ATOM 1599 N N . MET A 1 203 ? -7.143 11.786 11.663 1.00 95.69 203 MET A N 1
ATOM 1600 C CA . MET A 1 203 ? -7.858 12.010 12.924 1.00 95.69 203 MET A CA 1
ATOM 1601 C C . MET A 1 203 ? -8.978 13.054 12.782 1.00 95.69 203 MET A C 1
ATOM 1603 O O . MET A 1 203 ? -10.016 12.955 13.434 1.00 95.69 203 MET A O 1
ATOM 1607 N N . THR A 1 204 ? -8.794 14.059 11.926 1.00 96.81 204 THR A N 1
ATOM 1608 C CA . THR A 1 204 ? -9.704 15.206 11.765 1.00 96.81 204 THR A CA 1
ATOM 1609 C C . THR A 1 204 ? -10.521 15.144 10.473 1.00 96.81 204 THR A C 1
ATOM 1611 O O . THR A 1 204 ? -10.153 14.464 9.520 1.00 96.81 204 THR A O 1
ATOM 1614 N N . LEU A 1 205 ? -11.620 15.910 10.392 1.00 97.69 205 LEU A N 1
ATOM 1615 C CA . LEU A 1 205 ? -12.447 15.994 9.175 1.00 97.69 205 LEU A CA 1
ATOM 1616 C C . LEU A 1 205 ? -11.642 16.416 7.934 1.00 97.69 205 LEU A C 1
ATOM 1618 O O . LEU A 1 205 ? -11.863 15.878 6.852 1.00 97.69 205 LEU A O 1
ATOM 1622 N N . THR A 1 206 ? -10.711 17.361 8.092 1.00 98.44 206 THR A N 1
ATOM 1623 C CA . THR A 1 206 ? -9.848 17.821 6.997 1.00 98.44 206 THR A CA 1
ATOM 1624 C C . THR A 1 206 ? -8.926 16.704 6.523 1.00 98.44 206 THR A C 1
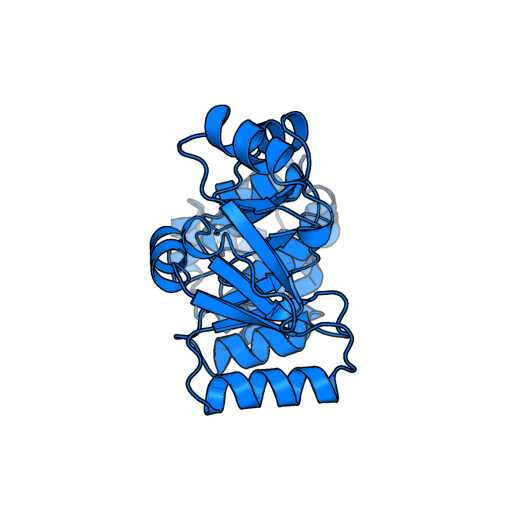ATOM 1626 O O . THR A 1 206 ? -8.843 16.454 5.327 1.00 98.44 206 THR A O 1
ATOM 1629 N N . GLU A 1 207 ? -8.290 15.980 7.443 1.00 98.44 207 GLU A N 1
ATOM 1630 C CA . GLU A 1 207 ? -7.408 14.863 7.087 1.00 98.44 207 GLU A CA 1
ATOM 1631 C C . GLU A 1 207 ? -8.179 13.714 6.429 1.00 98.44 207 GLU A C 1
ATOM 1633 O O . GLU A 1 207 ? -7.703 13.142 5.454 1.00 98.44 207 GLU A O 1
ATOM 1638 N N . VAL A 1 208 ? -9.391 13.406 6.905 1.00 98.38 208 VAL A N 1
ATOM 1639 C CA . VAL A 1 208 ? -10.268 12.405 6.273 1.00 98.38 208 VAL A CA 1
ATOM 1640 C C . VAL A 1 208 ? -10.593 12.819 4.833 1.00 98.38 208 VAL A C 1
ATOM 1642 O O . VAL A 1 208 ? -10.444 12.015 3.914 1.00 98.38 208 VAL A O 1
ATOM 1645 N N . ASN A 1 209 ? -10.983 14.079 4.614 1.00 98.56 209 ASN A N 1
ATOM 1646 C CA . ASN A 1 209 ? -11.225 14.617 3.274 1.00 98.56 209 ASN A CA 1
ATOM 1647 C C . ASN A 1 209 ? -9.978 14.521 2.381 1.00 98.56 209 ASN A C 1
ATOM 1649 O O . ASN A 1 209 ? -10.067 14.102 1.227 1.00 98.56 209 ASN A O 1
ATOM 1653 N N . ASP A 1 210 ? -8.817 14.905 2.903 1.00 98.56 210 ASP A N 1
ATOM 1654 C CA . ASP A 1 210 ? -7.567 14.905 2.147 1.00 98.56 210 ASP A CA 1
ATOM 1655 C C . ASP A 1 210 ? -7.131 13.484 1.785 1.00 98.56 210 ASP A C 1
ATOM 1657 O O . ASP A 1 210 ? -6.751 13.238 0.641 1.00 98.56 210 ASP A O 1
ATOM 1661 N N . ALA A 1 211 ? -7.266 12.526 2.707 1.00 98.38 211 ALA A N 1
ATOM 1662 C CA . ALA A 1 211 ? -6.994 11.119 2.440 1.00 98.38 211 ALA A CA 1
ATOM 1663 C C . ALA A 1 211 ? -7.826 10.604 1.254 1.00 98.38 211 ALA A C 1
ATOM 1665 O O . ALA A 1 211 ? -7.272 10.068 0.290 1.00 98.38 211 ALA A O 1
ATOM 1666 N N . LEU A 1 212 ? -9.144 10.822 1.283 1.00 97.75 212 LEU A N 1
ATOM 1667 C CA . LEU A 1 212 ? -10.047 10.407 0.205 1.00 97.75 212 LEU A CA 1
ATOM 1668 C C . LEU A 1 212 ? -9.681 11.078 -1.130 1.00 97.75 212 LEU A C 1
ATOM 1670 O O . LEU A 1 212 ? -9.587 10.409 -2.161 1.00 97.75 212 LEU A O 1
ATOM 1674 N N . ASN A 1 213 ? -9.388 12.382 -1.118 1.00 97.75 213 ASN A N 1
ATOM 1675 C CA . ASN A 1 213 ? -8.995 13.123 -2.322 1.00 97.75 213 ASN A CA 1
ATOM 1676 C C . ASN A 1 213 ? -7.651 12.662 -2.904 1.00 97.75 213 ASN A C 1
ATOM 1678 O O . ASN A 1 213 ? -7.457 12.696 -4.122 1.00 97.75 213 ASN A O 1
ATOM 1682 N N . TYR A 1 214 ? -6.729 12.204 -2.060 1.00 97.75 214 TYR A N 1
ATOM 1683 C CA . TYR A 1 214 ? -5.435 11.666 -2.481 1.00 97.75 214 TYR A CA 1
ATOM 1684 C C . TYR A 1 214 ? -5.474 10.183 -2.858 1.00 97.75 214 TYR A C 1
ATOM 1686 O O . TYR A 1 214 ? -4.435 9.622 -3.197 1.00 97.75 214 TYR A O 1
ATOM 1694 N N . GLY A 1 215 ? -6.659 9.569 -2.891 1.00 94.31 215 GLY A N 1
ATOM 1695 C CA . GLY A 1 215 ? -6.846 8.221 -3.420 1.00 94.31 215 GLY A CA 1
ATOM 1696 C C . GLY A 1 215 ? -6.815 7.112 -2.376 1.00 94.31 215 GLY A C 1
ATOM 1697 O O . GLY A 1 215 ? -6.577 5.972 -2.753 1.00 94.31 215 GLY A O 1
ATOM 1698 N N . SER A 1 216 ? -7.049 7.422 -1.098 1.00 97.31 216 SER A N 1
ATOM 1699 C CA . SER A 1 216 ? -7.273 6.390 -0.081 1.00 97.31 216 SER A CA 1
ATOM 1700 C C . SER A 1 216 ? -8.550 5.602 -0.375 1.00 97.31 216 SER A C 1
ATOM 1702 O O . SER A 1 216 ? -9.598 6.202 -0.617 1.00 97.31 216 SER A O 1
ATOM 1704 N N . ASP A 1 217 ? -8.483 4.274 -0.302 1.00 96.81 217 ASP A N 1
ATOM 1705 C CA . ASP A 1 217 ? -9.642 3.383 -0.454 1.00 96.81 217 ASP A CA 1
ATOM 1706 C C . ASP A 1 217 ? -10.402 3.200 0.863 1.00 96.81 217 ASP A C 1
ATOM 1708 O O . ASP A 1 217 ? -11.618 3.015 0.876 1.00 96.81 217 ASP A O 1
ATOM 1712 N N . ALA A 1 218 ? -9.675 3.276 1.976 1.00 96.81 218 ALA A N 1
ATOM 1713 C CA . ALA A 1 218 ? -10.220 3.381 3.321 1.00 96.81 218 ALA A CA 1
ATOM 1714 C C . ALA A 1 218 ? -9.489 4.472 4.100 1.00 96.81 218 ALA A C 1
ATOM 1716 O O . ALA A 1 218 ? -8.402 4.892 3.722 1.00 96.81 218 ALA A O 1
ATOM 1717 N N . VAL A 1 219 ? -10.058 4.935 5.203 1.00 97.62 219 VAL A N 1
ATOM 1718 C CA . VAL A 1 219 ? -9.394 5.873 6.109 1.00 97.62 219 VAL A CA 1
ATOM 1719 C C . VAL A 1 219 ? -9.091 5.148 7.411 1.00 97.62 219 VAL A C 1
ATOM 1721 O O . VAL A 1 219 ? -9.993 4.623 8.063 1.00 97.62 219 VAL A O 1
ATOM 1724 N N . ASN A 1 220 ? -7.809 5.091 7.759 1.00 96.44 220 ASN A N 1
ATOM 1725 C CA . ASN A 1 220 ? -7.330 4.565 9.027 1.00 96.44 220 ASN A CA 1
ATOM 1726 C C . ASN A 1 220 ? -7.505 5.654 10.094 1.00 96.44 220 ASN A C 1
ATOM 1728 O O . ASN A 1 220 ? -6.748 6.618 10.145 1.00 96.44 220 ASN A O 1
ATOM 1732 N N . LEU A 1 221 ? -8.532 5.544 10.927 1.00 95.38 221 LEU A N 1
ATOM 1733 C CA . LEU A 1 221 ? -8.725 6.469 12.036 1.00 95.38 221 LEU A CA 1
ATOM 1734 C C . LEU A 1 221 ? -7.645 6.214 13.090 1.00 95.38 221 LEU A C 1
ATOM 1736 O O . LEU A 1 221 ? -7.686 5.178 13.750 1.00 95.38 221 LEU A O 1
ATOM 1740 N N . TYR A 1 222 ? -6.674 7.119 13.219 1.00 93.44 222 TYR A N 1
ATOM 1741 C CA . TYR A 1 222 ? -5.487 6.899 14.048 1.00 93.44 222 TYR A CA 1
ATOM 1742 C C . TYR A 1 222 ? -4.966 8.196 14.698 1.00 93.44 222 TYR A C 1
ATOM 1744 O O . TYR A 1 222 ? -4.872 9.210 14.003 1.00 93.44 222 TYR A O 1
ATOM 1752 N N . PRO A 1 223 ? -4.552 8.167 15.984 1.00 91.81 223 PRO A N 1
ATOM 1753 C CA . PRO A 1 223 ? -4.748 7.075 16.947 1.00 91.81 223 PRO A CA 1
ATOM 1754 C C . PRO A 1 223 ? -6.220 6.981 17.367 1.00 91.81 223 PRO A C 1
ATOM 1756 O O . PRO A 1 223 ? -6.869 7.995 17.617 1.00 91.81 223 PRO A O 1
ATOM 1759 N N . PHE A 1 224 ? -6.768 5.769 17.402 1.00 89.06 224 PHE A N 1
ATOM 1760 C CA . PHE A 1 224 ? -8.206 5.561 17.584 1.00 89.06 224 PHE A CA 1
ATOM 1761 C C . PHE A 1 224 ? -8.677 5.861 18.996 1.00 89.06 224 PHE A C 1
ATOM 1763 O O . PHE A 1 224 ? -9.765 6.396 19.197 1.00 89.06 224 PHE A O 1
ATOM 1770 N N . GLU A 1 225 ? -7.829 5.538 19.963 1.00 85.69 225 GLU A N 1
ATOM 1771 C CA . GLU A 1 225 ? -8.062 5.687 21.393 1.00 85.69 225 GLU A CA 1
ATOM 1772 C C . GLU A 1 225 ? -8.297 7.160 21.769 1.00 85.69 225 GLU A C 1
ATOM 1774 O O . GLU A 1 225 ? -9.042 7.471 22.698 1.00 85.69 225 GLU A O 1
ATOM 1779 N N . GLU A 1 226 ? -7.737 8.080 20.981 1.00 89.94 226 GLU A N 1
ATOM 1780 C CA . GLU A 1 226 ? -7.886 9.528 21.153 1.00 89.94 226 GLU A CA 1
ATOM 1781 C C . GLU A 1 226 ? -9.102 10.104 20.399 1.00 89.94 226 GLU A C 1
ATOM 1783 O O . GLU A 1 226 ? -9.449 11.283 20.545 1.00 89.94 226 GLU A O 1
ATOM 1788 N N . ILE A 1 227 ? -9.795 9.301 19.582 1.00 89.19 227 ILE A N 1
ATOM 1789 C CA . ILE A 1 227 ? -10.965 9.747 18.821 1.00 89.19 227 ILE A CA 1
ATOM 1790 C C . ILE A 1 227 ? -12.217 9.617 19.685 1.00 89.19 227 ILE A C 1
ATOM 1792 O O . ILE A 1 227 ? -12.831 8.563 19.843 1.00 89.19 227 ILE A O 1
ATOM 1796 N N . SER A 1 228 ? -12.653 10.758 20.215 1.00 90.88 228 SER A N 1
ATOM 1797 C CA . SER A 1 228 ? -13.888 10.831 20.993 1.00 90.88 228 SER A CA 1
ATOM 1798 C C . SER A 1 228 ? -15.132 10.414 20.186 1.00 90.88 228 SER A C 1
ATOM 1800 O O . SER A 1 228 ? -15.252 10.666 18.985 1.00 90.88 228 SER A O 1
ATOM 1802 N N . GLN A 1 229 ? -16.131 9.858 20.875 1.00 89.44 229 GLN A N 1
ATOM 1803 C CA . GLN A 1 229 ? -17.431 9.489 20.294 1.00 89.44 229 GLN A CA 1
ATOM 1804 C C . GLN A 1 229 ? -18.118 10.622 19.496 1.00 89.44 229 GLN A C 1
ATOM 1806 O O . GLN A 1 229 ? -18.626 10.351 18.403 1.00 89.44 229 GLN A O 1
ATOM 1811 N N . PRO A 1 230 ? -18.153 11.887 19.975 1.00 94.00 230 PRO A N 1
ATOM 1812 C CA . PRO A 1 230 ? -18.682 12.996 19.181 1.00 94.00 230 PRO A CA 1
ATOM 1813 C C . PRO A 1 230 ? -17.918 13.226 17.873 1.00 94.00 230 PRO A C 1
ATOM 1815 O O . PRO A 1 230 ? -18.550 13.452 16.842 1.00 94.00 230 PRO A O 1
ATOM 1818 N N . LEU A 1 231 ? -16.583 13.133 17.897 1.00 93.69 231 LEU A N 1
ATOM 1819 C CA . LEU A 1 231 ? -15.756 13.300 16.702 1.00 93.69 231 LEU A CA 1
ATOM 1820 C C . LEU A 1 231 ? -15.988 12.164 15.700 1.00 93.69 231 LEU A C 1
ATOM 1822 O O . LEU A 1 231 ? -16.211 12.437 14.524 1.00 93.69 231 LEU A O 1
ATOM 1826 N N . PHE A 1 232 ? -16.035 10.910 16.158 1.00 92.19 232 PHE A N 1
ATOM 1827 C CA . PHE A 1 232 ? -16.349 9.764 15.298 1.00 92.19 232 PHE A CA 1
ATOM 1828 C C . PHE A 1 232 ? -17.702 9.932 14.588 1.00 92.19 232 PHE A C 1
ATOM 1830 O O . PHE A 1 232 ? -17.799 9.760 13.373 1.00 92.19 232 PHE A O 1
ATOM 1837 N N . LYS A 1 233 ? -18.745 10.346 15.323 1.00 92.44 233 LYS A N 1
ATOM 1838 C CA . LYS A 1 233 ? -20.066 10.643 14.741 1.00 92.44 233 LYS A CA 1
ATOM 1839 C C . LYS A 1 233 ? -20.009 11.788 13.731 1.00 92.44 233 LYS A C 1
ATOM 1841 O O . LYS A 1 233 ? -20.661 11.707 12.696 1.00 92.44 233 LYS A O 1
ATOM 1846 N N . ALA A 1 234 ? -19.238 12.840 14.008 1.00 96.25 234 ALA A N 1
ATOM 1847 C CA . ALA A 1 234 ? -19.057 13.944 13.069 1.00 96.25 234 ALA A CA 1
ATOM 1848 C C . ALA A 1 234 ? -18.388 13.478 11.765 1.00 96.25 234 ALA A C 1
ATOM 1850 O O . ALA A 1 234 ? -18.868 13.830 10.690 1.00 96.25 234 ALA A O 1
ATOM 1851 N N . ILE A 1 235 ? -17.346 12.640 11.853 1.00 95.94 235 ILE A N 1
ATOM 1852 C CA . ILE A 1 235 ? -16.683 12.026 10.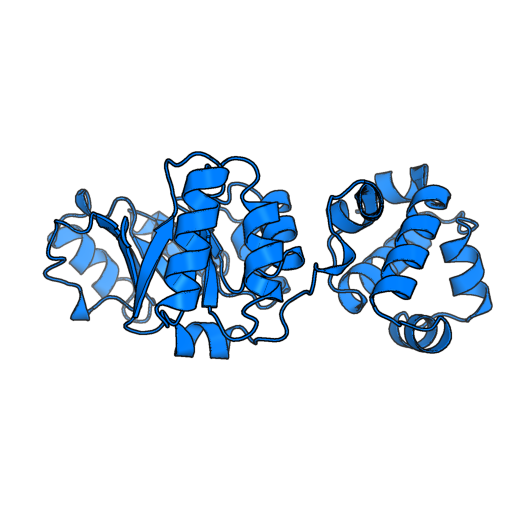691 1.00 95.94 235 ILE A CA 1
ATOM 1853 C C . ILE A 1 235 ? -17.677 11.176 9.899 1.00 95.94 235 ILE A C 1
ATOM 1855 O O . ILE A 1 235 ? -17.819 11.371 8.696 1.00 95.94 235 ILE A O 1
ATOM 1859 N N . ARG A 1 236 ? -18.422 10.286 10.563 1.00 93.19 236 ARG A N 1
ATOM 1860 C CA . ARG A 1 236 ? -19.433 9.443 9.907 1.00 93.19 236 ARG A CA 1
ATOM 1861 C C . ARG A 1 236 ? -20.532 10.244 9.216 1.00 93.19 236 ARG A C 1
ATOM 1863 O O . ARG A 1 236 ? -20.926 9.891 8.113 1.00 93.19 236 ARG A O 1
ATOM 1870 N N . ASN A 1 237 ? -20.995 11.331 9.827 1.00 95.69 237 ASN A N 1
ATOM 1871 C CA . ASN A 1 237 ? -22.012 12.195 9.227 1.00 95.69 237 ASN A CA 1
ATOM 1872 C C . ASN A 1 237 ? -21.479 12.983 8.022 1.00 95.69 237 ASN A C 1
ATOM 1874 O O . ASN A 1 237 ? -22.214 13.193 7.062 1.00 95.69 237 ASN A O 1
ATOM 1878 N N . ALA A 1 238 ? -20.226 13.441 8.079 1.00 97.31 238 ALA A N 1
ATOM 1879 C CA . ALA A 1 238 ? -19.599 14.183 6.987 1.00 97.31 238 ALA A CA 1
ATOM 1880 C C . ALA A 1 238 ? -19.212 13.277 5.807 1.00 97.31 238 ALA A C 1
ATOM 1882 O O . ALA A 1 238 ? -19.280 13.709 4.658 1.00 97.31 238 ALA A O 1
ATOM 1883 N N . PHE A 1 239 ? -18.838 12.025 6.087 1.00 96.69 239 PHE A N 1
ATOM 1884 C CA . PHE A 1 239 ? -18.366 11.050 5.104 1.00 96.69 239 PHE A CA 1
ATOM 1885 C C . PHE A 1 239 ? -19.124 9.714 5.245 1.00 96.69 239 PHE A C 1
ATOM 1887 O O . PHE A 1 239 ? -18.531 8.707 5.645 1.00 96.69 239 PHE A O 1
ATOM 1894 N N . PRO A 1 240 ? -20.434 9.678 4.933 1.00 93.56 240 PRO A N 1
ATOM 1895 C CA . PRO A 1 240 ? -21.276 8.499 5.160 1.00 93.56 240 PRO A CA 1
ATOM 1896 C C . PRO A 1 240 ? -20.810 7.265 4.378 1.00 93.56 240 PRO A C 1
ATOM 1898 O O . PRO A 1 240 ? -20.903 6.150 4.886 1.00 93.56 240 PRO A O 1
ATOM 1901 N N . ASP A 1 241 ? -20.244 7.471 3.188 1.00 93.31 241 ASP A N 1
ATOM 1902 C CA . ASP A 1 241 ? -19.770 6.398 2.308 1.00 93.31 241 ASP A CA 1
ATOM 1903 C C . ASP A 1 241 ? -18.295 6.028 2.535 1.00 93.31 241 ASP A C 1
ATOM 1905 O O . ASP A 1 241 ? -17.778 5.110 1.895 1.00 93.31 241 ASP A O 1
ATOM 1909 N N . ALA A 1 242 ? -17.588 6.727 3.433 1.00 93.94 242 ALA A N 1
ATOM 1910 C CA . ALA A 1 242 ? -16.186 6.430 3.688 1.00 93.94 242 ALA A CA 1
ATOM 1911 C C . ALA A 1 242 ? -16.029 5.068 4.372 1.00 93.94 242 ALA A C 1
ATOM 1913 O O . ALA A 1 242 ? -16.608 4.776 5.427 1.00 93.94 242 ALA A O 1
ATOM 1914 N N . VAL A 1 243 ? -15.173 4.239 3.783 1.00 94.94 243 VAL A N 1
ATOM 1915 C CA . VAL A 1 243 ? -14.700 3.002 4.394 1.00 94.94 243 VAL A CA 1
ATOM 1916 C C . VAL A 1 243 ? -13.720 3.394 5.497 1.00 94.94 243 VAL A C 1
ATOM 1918 O O . VAL A 1 243 ? -12.696 4.007 5.214 1.00 94.94 243 VAL A O 1
ATOM 1921 N N . LEU A 1 244 ? -14.027 3.079 6.755 1.00 94.50 244 LEU A N 1
ATOM 1922 C CA . LEU A 1 244 ? -13.152 3.402 7.887 1.00 94.50 244 LEU A CA 1
ATOM 1923 C C . LEU A 1 244 ? -12.574 2.121 8.473 1.00 94.50 244 LEU A C 1
ATOM 1925 O O . LEU A 1 244 ? -13.302 1.152 8.674 1.00 94.50 244 LEU A O 1
ATOM 1929 N N . MET A 1 245 ? -11.287 2.132 8.777 1.00 93.81 245 MET A N 1
ATOM 1930 C CA . MET A 1 245 ? -10.600 1.090 9.535 1.00 93.81 245 MET A CA 1
ATOM 1931 C C . MET A 1 245 ? -9.773 1.735 10.642 1.00 93.81 245 MET A C 1
ATOM 1933 O O . MET A 1 245 ? -9.726 2.961 10.743 1.00 93.81 245 MET A O 1
ATOM 1937 N N . THR A 1 246 ? -9.140 0.930 11.487 1.00 92.69 246 THR A N 1
ATOM 1938 C CA . THR A 1 246 ? -8.287 1.474 12.542 1.00 92.69 246 THR A CA 1
ATOM 1939 C C . THR A 1 246 ? -7.184 0.511 12.983 1.00 92.69 246 THR A C 1
ATOM 1941 O O . THR A 1 246 ? -7.253 -0.684 12.684 1.00 92.69 246 THR A O 1
ATOM 1944 N N . ILE A 1 247 ? -6.185 1.034 13.695 1.00 90.06 247 ILE A N 1
ATOM 1945 C CA . ILE A 1 247 ? -5.207 0.283 14.484 1.00 90.06 247 ILE A CA 1
ATOM 1946 C C . ILE A 1 247 ? -5.577 0.475 15.957 1.00 90.06 247 ILE A C 1
ATOM 1948 O O . ILE A 1 247 ? -5.686 1.617 16.393 1.00 90.06 247 ILE A O 1
ATOM 1952 N N . ALA A 1 248 ? -5.739 -0.619 16.703 1.00 84.75 248 ALA A N 1
ATOM 1953 C CA . ALA A 1 248 ? -6.045 -0.583 18.132 1.00 84.75 248 ALA A CA 1
ATOM 1954 C C . ALA A 1 248 ? -5.289 -1.664 18.918 1.00 84.75 248 ALA A C 1
ATOM 1956 O O . ALA A 1 248 ? -4.895 -2.705 18.379 1.00 84.75 248 ALA A O 1
ATOM 1957 N N . ASP A 1 249 ? -5.139 -1.449 20.221 1.00 77.75 249 ASP A N 1
ATOM 1958 C CA . ASP A 1 249 ? -4.597 -2.459 21.128 1.00 77.75 249 ASP A CA 1
ATOM 1959 C C . ASP A 1 249 ? -5.645 -3.531 21.484 1.00 77.75 249 ASP A C 1
ATOM 1961 O O . ASP A 1 249 ? -6.796 -3.241 21.813 1.00 77.75 249 ASP A O 1
ATOM 1965 N N . LYS A 1 250 ? -5.220 -4.803 21.523 1.00 64.62 250 LYS A N 1
ATOM 1966 C CA . LYS A 1 250 ? -6.043 -6.007 21.797 1.00 64.62 250 LYS A CA 1
ATOM 1967 C C . LYS A 1 250 ? -6.925 -5.943 23.054 1.00 64.62 250 LYS A C 1
ATOM 1969 O O . LYS A 1 250 ? -7.856 -6.733 23.200 1.00 64.62 250 LYS A O 1
ATOM 1974 N N . LYS A 1 251 ? -6.584 -5.069 24.005 1.00 51.41 251 LYS A N 1
ATOM 1975 C CA . LYS A 1 251 ? -7.259 -4.925 25.304 1.00 51.41 251 LYS A CA 1
ATOM 1976 C C . LYS A 1 251 ? -8.451 -3.976 25.270 1.00 51.41 251 LYS A C 1
ATOM 1978 O O . LYS A 1 251 ? -9.267 -4.030 26.189 1.00 51.41 251 LYS A O 1
ATOM 1983 N N . GLU A 1 252 ? -8.580 -3.145 24.243 1.00 53.41 252 GLU A N 1
ATOM 1984 C CA . GLU A 1 252 ? -9.717 -2.247 24.124 1.00 53.41 252 GLU A CA 1
ATOM 1985 C C . GLU A 1 252 ? -10.799 -2.888 23.265 1.00 53.41 252 GLU A C 1
ATOM 1987 O O . GLU A 1 252 ? -10.649 -3.133 22.070 1.00 53.41 252 GLU A O 1
ATOM 1992 N N . THR A 1 253 ? -11.933 -3.189 23.896 1.00 51.94 253 THR A N 1
ATOM 1993 C CA . THR A 1 253 ? -13.149 -3.528 23.166 1.00 51.94 253 THR A CA 1
ATOM 1994 C C . THR A 1 253 ? -13.568 -2.276 22.408 1.00 51.94 253 THR A C 1
ATOM 1996 O O . THR A 1 253 ? -14.188 -1.383 22.991 1.00 51.94 253 THR A O 1
ATOM 1999 N N . VAL A 1 254 ? -13.223 -2.187 21.123 1.00 55.41 254 VAL A N 1
ATOM 2000 C CA . VAL A 1 254 ? -13.748 -1.143 20.245 1.00 55.41 254 VAL A CA 1
ATOM 2001 C C . VAL A 1 254 ? -15.265 -1.328 20.214 1.00 55.41 254 VAL A C 1
ATOM 2003 O O . VAL A 1 254 ? -15.803 -2.124 19.454 1.00 55.41 254 VAL A O 1
ATOM 2006 N N . LYS A 1 255 ? -15.994 -0.609 21.077 1.00 56.66 255 LYS A N 1
ATOM 2007 C CA . LYS A 1 255 ? -17.468 -0.668 21.156 1.00 56.66 255 LYS A CA 1
ATOM 2008 C C . LYS A 1 255 ? -18.141 -0.308 19.824 1.00 56.66 255 LYS A C 1
ATOM 2010 O O . LYS A 1 255 ? -19.332 -0.534 19.673 1.00 56.66 255 LYS A O 1
ATOM 2015 N N . GLN A 1 256 ? -17.383 0.271 18.894 1.00 62.81 256 GLN A N 1
ATOM 2016 C CA . GLN A 1 256 ? -17.799 0.710 17.563 1.00 62.81 256 GLN A CA 1
ATOM 2017 C C . GLN A 1 256 ? -17.307 -0.231 16.447 1.00 62.81 256 GLN A C 1
ATOM 2019 O O . GLN A 1 256 ? -17.288 0.162 15.285 1.00 62.81 256 GLN A O 1
ATOM 2024 N N . GLN A 1 257 ? -16.863 -1.451 16.774 1.00 62.25 257 GLN A N 1
ATOM 2025 C CA . GLN A 1 257 ? -16.216 -2.343 15.805 1.00 62.25 257 GLN A CA 1
ATOM 2026 C C . GLN A 1 257 ? -17.132 -2.702 14.628 1.00 62.25 257 GLN A C 1
ATOM 2028 O O . GLN A 1 257 ? -16.643 -2.892 13.520 1.00 62.25 257 GLN A O 1
ATOM 2033 N N . GLU A 1 258 ? -18.449 -2.738 14.847 1.00 64.06 258 GLU A N 1
ATOM 2034 C CA . GLU A 1 258 ? -19.447 -3.029 13.809 1.00 64.06 258 GLU A CA 1
ATOM 2035 C C . GLU A 1 258 ? -19.462 -1.991 12.679 1.00 64.06 258 GLU A C 1
ATOM 2037 O O . GLU A 1 258 ? -19.784 -2.327 11.540 1.00 64.06 258 GLU A O 1
ATOM 2042 N N . ASP A 1 259 ? -19.058 -0.751 12.969 1.00 75.19 259 ASP A N 1
ATOM 2043 C CA . ASP A 1 259 ? -18.975 0.306 11.966 1.00 75.19 259 ASP A CA 1
ATOM 2044 C C . ASP A 1 259 ? -17.649 0.262 11.196 1.00 75.19 259 ASP A C 1
ATOM 2046 O O . ASP A 1 259 ? -17.501 0.974 10.206 1.00 75.19 259 ASP A O 1
ATOM 2050 N N . LEU A 1 260 ? -16.655 -0.518 11.625 1.00 80.69 260 LEU A N 1
ATOM 2051 C CA . LEU A 1 260 ? -15.336 -0.544 10.998 1.00 80.69 260 LEU A CA 1
ATOM 2052 C C . LEU A 1 260 ? -15.246 -1.632 9.924 1.00 80.69 260 LEU A C 1
ATOM 2054 O O . LEU A 1 260 ? -15.680 -2.768 10.090 1.00 80.69 260 LEU A O 1
ATOM 2058 N N . PHE A 1 261 ? -14.625 -1.279 8.804 1.00 84.75 261 PHE A N 1
ATOM 2059 C CA . PHE A 1 261 ? -14.376 -2.177 7.684 1.00 84.75 261 PHE A CA 1
ATOM 2060 C C . PHE A 1 261 ? -13.351 -3.261 8.019 1.00 84.75 261 PHE A C 1
ATOM 2062 O O . PHE A 1 261 ? -13.518 -4.391 7.577 1.00 84.75 261 PHE A O 1
ATOM 2069 N N . ALA A 1 262 ? -12.312 -2.925 8.780 1.00 85.44 262 ALA A N 1
ATOM 2070 C CA . ALA A 1 262 ? -11.297 -3.849 9.272 1.00 85.44 262 ALA A CA 1
ATOM 2071 C C . ALA A 1 262 ? -10.644 -3.266 10.531 1.00 85.44 262 ALA A C 1
ATOM 2073 O O . ALA A 1 262 ? -10.682 -2.051 10.753 1.00 85.44 262 ALA A O 1
ATOM 2074 N N . LEU A 1 263 ? -10.027 -4.130 11.333 1.00 88.19 263 LEU A N 1
ATOM 2075 C CA . LEU A 1 263 ? -9.291 -3.742 12.532 1.00 88.19 263 LEU A CA 1
ATOM 2076 C C . LEU A 1 263 ? -7.879 -4.324 12.479 1.00 88.19 263 LEU A C 1
ATOM 2078 O O . LEU A 1 263 ? -7.716 -5.532 12.315 1.00 88.19 263 LEU A O 1
ATOM 2082 N N . LEU A 1 264 ? -6.866 -3.479 12.642 1.00 86.31 264 LEU A N 1
ATOM 2083 C CA . LEU A 1 264 ? -5.496 -3.917 12.875 1.00 86.31 264 LEU A CA 1
ATOM 2084 C C . LEU A 1 264 ? -5.239 -3.966 14.376 1.00 86.31 264 LEU A C 1
ATOM 2086 O O . LEU A 1 264 ? -5.491 -2.989 15.076 1.00 86.31 264 LEU A O 1
ATOM 2090 N N . VAL A 1 265 ? -4.747 -5.098 14.864 1.00 88.44 265 VAL A N 1
ATOM 2091 C CA . VAL A 1 265 ? -4.632 -5.359 16.301 1.00 88.44 265 VAL A CA 1
ATOM 2092 C C . VAL A 1 265 ? -3.174 -5.563 16.683 1.00 88.44 265 VAL A C 1
ATOM 2094 O O . VAL A 1 265 ? -2.514 -6.420 16.096 1.00 88.44 265 VAL A O 1
ATOM 2097 N N . ARG A 1 266 ? -2.682 -4.786 17.651 1.00 83.81 266 ARG A N 1
ATOM 2098 C CA . ARG A 1 266 ? -1.340 -4.946 18.242 1.00 83.81 266 ARG A CA 1
ATOM 2099 C C . ARG A 1 266 ? -1.270 -6.055 19.293 1.00 83.81 266 ARG A C 1
ATOM 2101 O O . ARG A 1 266 ? -2.321 -6.451 19.851 1.00 83.81 266 ARG A O 1
#

Sequence (266 aa):
MQYEYLFVDRKRIGSNIEAIMKDRKCTKVTLSQAMNISRPTLDAFLRGDIHNAGKYDEYIRRLLVYMQVSDTVLNNYKSLPDVKKMRCNSIQKDEVQKGIRGKQLMLVSDMSYRAAYNTCKKLAEDGEEGFVISYQVPDATKILGEMTEAYPDLYIGVADIMNKEDASLAADSGARFMVTNYVIKDVGSFCKDRDIFCAMGAMTLTEVNDALNYGSDAVNLYPFEEISQPLFKAIRNAFPDAVLMTIADKKETVKQQEDLFALLVR